Protein AF-A0A3N7G747-F1 (afdb_monomer_lite)

Foldseek 3Di:
DDDDDDDDDDDDDDDDDDDPDDDDPFDDKDKFFLACLCVVDDPVVQCVQCVNVDPVQFQFDDPFWTWGWGDDDPGFIKIKTFGDQPDPLSVVVLVQCCVPQSVDDDPQAWHFGIWIDGPSGTITITGDFPQQWLCCLVPNPDPDPRDDPVLVVQQVVSNVVVQCCQQPVDVVRWDQVDDDRNQWGQHPVGHTHGHNTRRDPPDPPDDDDHRDGDGPPDDDDDDDD

Secondary structure (DSSP, 8-state):
----------PPPPPP---TT------S-EEEESSGGGTT--HHHHHHHTTTT-GGGEEEE-SSEEEEEE--TTS--EEEEEE-TTSHHHHHHHHHHHHHGGG---TTB--EEEEEEETTEEEEEEE--TTB-HHHHHH-SS-PPPP-HHHHHHHHHHHHHHHHIIIIISSSPPP-----TTSEEE-TT--EEE-S-S------SS-------------------

Structure (mmCIF, N/CA/C/O backbone):
data_AF-A0A3N7G747-F1
#
_entry.id   AF-A0A3N7G747-F1
#
loop_
_atom_site.group_PDB
_atom_site.id
_atom_site.type_symbol
_atom_site.label_atom_id
_atom_site.label_alt_id
_atom_site.label_comp_id
_atom_site.label_asym_id
_atom_site.label_entity_id
_atom_site.label_seq_id
_atom_site.pdbx_PDB_ins_code
_atom_site.Cartn_x
_atom_site.Cartn_y
_atom_site.Cartn_z
_atom_site.occupancy
_atom_site.B_iso_or_equiv
_atom_site.auth_seq_id
_atom_site.auth_comp_id
_atom_site.auth_asym_id
_atom_site.auth_atom_id
_atom_site.pdbx_PDB_model_num
ATOM 1 N N . MET A 1 1 ? 13.177 -9.252 -54.266 1.00 38.34 1 MET A N 1
ATOM 2 C CA . MET A 1 1 ? 13.488 -7.890 -53.780 1.00 38.34 1 MET A CA 1
ATOM 3 C C . MET A 1 1 ? 13.179 -7.845 -52.295 1.00 38.34 1 MET A C 1
ATOM 5 O O . MET A 1 1 ? 12.016 -7.801 -51.928 1.00 38.34 1 MET A O 1
ATOM 9 N N . ILE A 1 2 ? 14.208 -7.983 -51.462 1.00 28.70 2 ILE A N 1
ATOM 10 C CA . ILE A 1 2 ? 14.112 -7.966 -49.998 1.00 28.70 2 ILE A CA 1
ATOM 11 C C . ILE A 1 2 ? 14.591 -6.581 -49.560 1.00 28.70 2 ILE A C 1
ATOM 13 O O . ILE A 1 2 ? 15.749 -6.238 -49.789 1.00 28.70 2 ILE A O 1
ATOM 17 N N . LEU A 1 3 ? 13.696 -5.770 -48.998 1.00 30.47 3 LEU A N 1
ATOM 18 C CA . LEU A 1 3 ? 14.043 -4.486 -48.391 1.00 30.47 3 LEU A CA 1
ATOM 19 C C . LEU A 1 3 ? 14.510 -4.744 -46.956 1.00 30.47 3 LEU A C 1
ATOM 21 O O . LEU A 1 3 ? 13.709 -5.026 -46.068 1.00 30.47 3 LEU A O 1
ATOM 25 N N . VAL A 1 4 ? 15.823 -4.668 -46.747 1.00 31.00 4 VAL A N 1
ATOM 26 C CA . VAL A 1 4 ? 16.445 -4.644 -45.421 1.00 31.00 4 VAL A CA 1
ATOM 27 C C . VAL A 1 4 ? 16.284 -3.230 -44.862 1.00 31.00 4 VAL A C 1
ATOM 29 O O . VAL A 1 4 ? 16.978 -2.306 -45.284 1.00 31.00 4 VAL A O 1
ATOM 32 N N . ALA A 1 5 ? 15.351 -3.044 -43.929 1.00 34.81 5 ALA A N 1
ATOM 33 C CA . ALA A 1 5 ? 15.255 -1.820 -43.143 1.00 34.81 5 ALA A CA 1
ATOM 34 C C . ALA A 1 5 ? 16.306 -1.868 -42.023 1.00 34.81 5 ALA A C 1
ATOM 36 O O . ALA A 1 5 ? 16.174 -2.609 -41.051 1.00 34.81 5 ALA A O 1
ATOM 37 N N . ALA A 1 6 ? 17.378 -1.093 -42.177 1.00 33.97 6 ALA A N 1
ATOM 38 C CA . ALA A 1 6 ? 18.387 -0.900 -41.144 1.00 33.97 6 ALA A CA 1
ATOM 39 C C . ALA A 1 6 ? 17.842 0.032 -40.046 1.00 33.97 6 ALA A C 1
ATOM 41 O O . ALA A 1 6 ? 17.956 1.254 -40.136 1.00 33.97 6 ALA A O 1
ATOM 42 N N . CYS A 1 7 ? 17.243 -0.534 -38.998 1.00 34.69 7 CYS A N 1
ATOM 43 C CA . CYS A 1 7 ? 16.947 0.202 -37.771 1.00 34.69 7 CYS A CA 1
ATOM 44 C C . CYS A 1 7 ? 18.256 0.434 -36.999 1.00 34.69 7 CYS A C 1
ATOM 46 O O . CYS A 1 7 ? 18.857 -0.505 -36.479 1.00 34.69 7 CYS A O 1
ATOM 48 N N . ARG A 1 8 ? 18.716 1.690 -36.931 1.00 35.31 8 ARG A N 1
ATOM 49 C CA . ARG A 1 8 ? 19.806 2.093 -36.029 1.00 35.31 8 ARG A CA 1
ATOM 50 C C . ARG A 1 8 ? 19.313 2.018 -34.574 1.00 35.31 8 ARG A C 1
ATOM 52 O O . ARG A 1 8 ? 18.225 2.524 -34.304 1.00 35.31 8 ARG A O 1
ATOM 59 N N . PRO A 1 9 ? 20.084 1.450 -33.631 1.00 33.81 9 PRO A N 1
ATOM 60 C CA . PRO A 1 9 ? 19.738 1.512 -32.217 1.00 33.81 9 PRO A CA 1
ATOM 61 C C . PRO A 1 9 ? 19.864 2.958 -31.723 1.00 33.81 9 PRO A C 1
ATOM 63 O O . PRO A 1 9 ? 20.913 3.591 -31.850 1.00 33.81 9 PRO A O 1
ATOM 66 N N . HIS A 1 10 ? 18.773 3.488 -31.178 1.00 38.34 10 HIS A N 1
ATOM 67 C CA . HIS A 1 10 ? 18.747 4.785 -30.517 1.00 38.34 10 HIS A CA 1
ATOM 68 C C . HIS A 1 10 ? 19.350 4.600 -29.116 1.00 38.34 10 HIS A C 1
ATOM 70 O O . HIS A 1 10 ? 18.663 4.174 -28.194 1.00 38.34 10 HIS A O 1
ATOM 76 N N . ASN A 1 11 ? 20.647 4.871 -28.954 1.00 37.94 11 ASN A N 1
ATOM 77 C CA . ASN A 1 11 ? 21.228 5.014 -27.619 1.00 37.94 11 ASN A CA 1
ATOM 78 C C . ASN A 1 11 ? 20.745 6.352 -27.031 1.00 37.94 11 ASN A C 1
ATOM 80 O O . ASN A 1 11 ? 20.969 7.387 -27.667 1.00 37.94 11 ASN A O 1
ATOM 84 N N . PRO A 1 12 ? 20.088 6.382 -25.857 1.00 39.03 12 PRO A N 1
ATOM 85 C CA . PRO A 1 12 ? 19.897 7.633 -25.139 1.00 39.03 12 PRO A CA 1
ATOM 86 C C . PRO A 1 12 ? 21.266 8.169 -24.696 1.00 39.03 12 PRO A C 1
ATOM 88 O O . PRO A 1 12 ? 22.166 7.401 -24.349 1.00 39.03 12 PRO A O 1
ATOM 91 N N . ALA A 1 13 ? 21.441 9.489 -24.759 1.00 37.91 13 ALA A N 1
ATOM 92 C CA . ALA A 1 13 ? 22.671 10.139 -24.322 1.00 37.91 13 ALA A CA 1
ATOM 93 C C . ALA A 1 13 ? 22.927 9.851 -22.827 1.00 37.91 13 ALA A C 1
ATOM 95 O O . ALA A 1 13 ? 21.970 9.830 -22.048 1.00 37.91 13 ALA A O 1
ATOM 96 N N . PRO A 1 14 ? 24.186 9.640 -22.402 1.00 31.94 14 PRO A N 1
ATOM 97 C CA . PRO A 1 14 ? 24.497 9.475 -20.989 1.00 31.94 14 PRO A CA 1
ATOM 98 C C . PRO A 1 14 ? 24.167 10.774 -20.242 1.00 31.94 14 PRO A C 1
ATOM 100 O O . PRO A 1 14 ? 24.576 11.859 -20.658 1.00 31.94 14 PRO A O 1
ATOM 103 N N . PHE A 1 15 ? 23.401 10.662 -19.155 1.00 40.44 15 PHE A N 1
ATOM 104 C CA . PHE A 1 15 ? 23.095 11.795 -18.287 1.00 40.44 15 PHE A CA 1
ATOM 105 C C . PHE A 1 15 ? 24.387 12.312 -17.649 1.00 40.44 15 PHE A C 1
ATOM 107 O O . PHE A 1 15 ? 25.160 11.548 -17.075 1.00 40.44 15 PHE A O 1
ATOM 114 N N . SER A 1 16 ? 24.626 13.613 -17.797 1.00 37.03 16 SER A N 1
ATOM 115 C CA . SER A 1 16 ? 25.768 14.322 -17.227 1.00 37.03 16 SER A CA 1
ATOM 116 C C . SER A 1 16 ? 25.780 14.206 -15.704 1.00 37.03 16 SER A C 1
ATOM 118 O O . SER A 1 16 ? 24.753 14.474 -15.078 1.00 37.03 16 SER A O 1
ATOM 120 N N . ASP A 1 17 ? 26.946 13.875 -15.142 1.00 36.81 17 ASP A N 1
ATOM 121 C CA . ASP A 1 17 ? 27.258 13.914 -13.709 1.00 36.81 17 ASP A CA 1
ATOM 122 C C . ASP A 1 17 ? 26.663 15.169 -13.052 1.00 36.81 17 ASP A C 1
ATOM 124 O O . ASP A 1 17 ? 27.091 16.299 -13.308 1.00 36.81 17 ASP A O 1
ATOM 128 N N . VAL A 1 18 ? 25.643 14.977 -12.214 1.00 39.97 18 VAL A N 1
ATOM 129 C CA . VAL A 1 18 ? 25.051 16.060 -11.430 1.00 39.97 18 VAL A CA 1
ATOM 130 C C . VAL A 1 18 ? 25.903 16.231 -10.182 1.00 39.97 18 VAL A C 1
ATOM 132 O O . VAL A 1 18 ? 25.860 15.421 -9.259 1.00 39.97 18 VAL A O 1
ATOM 135 N N . SER A 1 19 ? 26.694 17.300 -10.174 1.00 33.69 19 SER A N 1
ATOM 136 C CA . SER A 1 19 ? 27.467 17.748 -9.021 1.00 33.69 19 SER A CA 1
ATOM 137 C C . SER A 1 19 ? 26.558 17.925 -7.795 1.00 33.69 19 SER A C 1
ATOM 139 O O . SER A 1 19 ? 25.571 18.667 -7.848 1.00 33.69 19 SER A O 1
ATOM 141 N N . LEU A 1 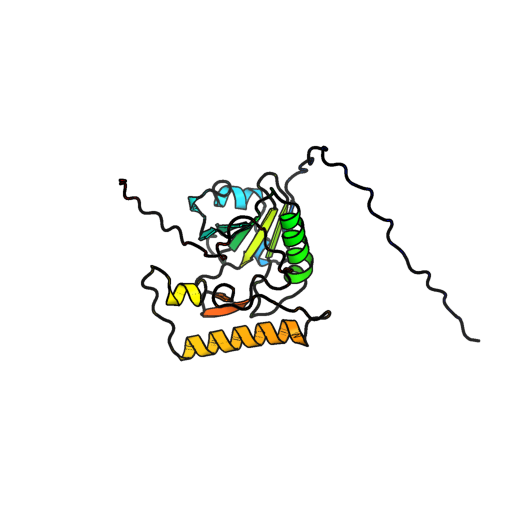20 ? 26.915 17.251 -6.698 1.00 45.88 20 LEU A N 1
ATOM 142 C CA . LEU A 1 20 ? 26.439 17.528 -5.341 1.00 45.88 20 LEU A CA 1
ATOM 143 C C . LEU A 1 20 ? 26.786 18.996 -5.039 1.00 45.88 20 LEU A C 1
ATOM 145 O O . LEU A 1 20 ? 27.971 19.288 -4.977 1.00 45.88 20 LEU A O 1
ATOM 149 N N . ASP A 1 21 ? 25.791 19.892 -5.003 1.00 41.25 21 ASP A N 1
ATOM 150 C CA . ASP A 1 21 ? 25.804 21.236 -4.364 1.00 41.25 21 ASP A CA 1
ATOM 151 C C . ASP A 1 21 ? 24.817 22.240 -4.999 1.00 41.25 21 ASP A C 1
ATOM 153 O O . ASP A 1 21 ? 24.736 23.394 -4.574 1.00 41.25 21 ASP A O 1
ATOM 157 N N . LYS A 1 22 ? 23.990 21.848 -5.979 1.00 33.09 22 LYS A N 1
ATOM 158 C CA . LYS A 1 22 ? 22.886 22.724 -6.415 1.00 33.09 22 LYS A CA 1
ATOM 159 C C . LYS A 1 22 ? 21.677 22.586 -5.478 1.00 33.09 22 LYS A C 1
ATOM 161 O O . LYS A 1 22 ? 21.192 21.467 -5.306 1.00 33.09 22 LYS A O 1
ATOM 166 N N . PRO A 1 23 ? 21.137 23.687 -4.914 1.00 36.06 23 PRO A N 1
ATOM 167 C CA . PRO A 1 23 ? 19.880 23.633 -4.178 1.00 36.06 23 PRO A CA 1
ATOM 168 C C . PRO A 1 23 ? 18.783 23.137 -5.123 1.00 36.06 23 PRO A C 1
ATOM 170 O O . PRO A 1 23 ? 18.584 23.697 -6.204 1.00 36.06 23 PRO A O 1
ATOM 173 N N . VAL A 1 24 ? 18.094 22.064 -4.730 1.00 47.84 24 VAL A N 1
ATOM 174 C CA . VAL A 1 24 ? 16.934 21.543 -5.458 1.00 47.84 24 VAL A CA 1
ATOM 175 C C . VAL A 1 24 ? 15.897 22.662 -5.504 1.00 47.84 24 VAL A C 1
ATOM 177 O O . VAL A 1 24 ? 15.332 23.050 -4.483 1.00 47.84 24 VAL A O 1
ATOM 180 N N . ASN A 1 25 ? 15.696 23.241 -6.687 1.00 39.47 25 ASN A N 1
ATOM 181 C CA . ASN A 1 25 ? 14.683 24.261 -6.901 1.00 39.47 25 ASN A CA 1
ATOM 182 C C . ASN A 1 25 ? 13.323 23.555 -6.868 1.00 39.47 25 ASN A C 1
ATOM 184 O O . ASN A 1 25 ? 12.896 22.987 -7.874 1.00 39.47 25 ASN A O 1
ATOM 188 N N . TYR A 1 26 ? 12.686 23.512 -5.697 1.00 47.94 26 TYR A N 1
ATOM 189 C CA . TYR A 1 26 ? 11.348 22.952 -5.544 1.00 47.94 26 TYR A CA 1
ATOM 190 C C . TYR A 1 26 ? 10.354 23.848 -6.292 1.00 47.94 26 TYR A C 1
ATOM 192 O O . TYR A 1 26 ? 9.763 24.772 -5.735 1.00 47.94 26 TYR A O 1
ATOM 200 N N . SER A 1 27 ? 10.171 23.581 -7.586 1.00 55.53 27 SER A N 1
ATOM 201 C CA . SER A 1 27 ? 8.991 24.026 -8.323 1.00 55.53 27 SER A CA 1
ATOM 202 C C . SER A 1 27 ? 7.726 23.595 -7.572 1.00 55.53 27 SER A C 1
ATOM 204 O O . SER A 1 27 ? 7.763 22.604 -6.841 1.00 55.53 27 SER A O 1
ATOM 206 N N . LYS A 1 28 ? 6.617 24.330 -7.754 1.00 57.62 28 LYS A N 1
ATOM 207 C CA . LYS A 1 28 ? 5.311 24.076 -7.115 1.00 57.62 28 LYS A CA 1
ATOM 208 C C . LYS A 1 28 ? 5.043 22.561 -6.963 1.00 57.62 28 LYS A C 1
ATOM 210 O O . LYS A 1 28 ? 5.182 21.855 -7.966 1.00 57.62 28 LYS A O 1
ATOM 215 N N . PRO A 1 29 ? 4.682 22.067 -5.759 1.00 60.94 29 PRO A N 1
ATOM 216 C CA . PRO A 1 29 ? 4.518 20.637 -5.510 1.00 60.94 29 PRO A CA 1
ATOM 217 C C . PRO A 1 29 ? 3.556 20.037 -6.531 1.00 60.94 29 PRO A C 1
ATOM 219 O O . PRO A 1 29 ? 2.462 20.560 -6.759 1.00 60.94 29 PRO A O 1
ATOM 222 N N . LYS A 1 30 ? 3.995 18.963 -7.185 1.00 77.69 30 LYS A N 1
ATOM 223 C CA . LYS A 1 30 ? 3.231 18.299 -8.239 1.00 77.69 30 LYS A CA 1
ATOM 224 C C . LYS A 1 30 ? 2.728 16.968 -7.700 1.00 77.69 30 LYS A C 1
ATOM 226 O O . LYS A 1 30 ? 3.474 15.993 -7.676 1.00 77.69 30 LYS A O 1
ATOM 231 N N . LEU A 1 31 ? 1.464 16.944 -7.282 1.00 84.00 31 LEU A N 1
ATOM 232 C CA . LEU A 1 31 ? 0.739 15.696 -7.073 1.00 84.00 31 LEU A CA 1
ATOM 233 C C . LEU A 1 31 ? 0.443 15.080 -8.443 1.00 84.00 31 LEU A C 1
ATOM 235 O O . LEU A 1 31 ? -0.149 15.724 -9.312 1.00 84.00 31 LEU A O 1
ATOM 239 N N . VAL A 1 32 ? 0.870 13.840 -8.634 1.00 86.06 32 VAL A N 1
ATOM 240 C CA . VAL A 1 32 ? 0.577 13.032 -9.814 1.00 86.06 32 VAL A CA 1
ATOM 241 C C . VAL A 1 32 ? -0.357 11.912 -9.391 1.00 86.06 32 VAL A C 1
ATOM 243 O O . VAL A 1 32 ? -0.045 11.130 -8.495 1.00 86.06 32 VAL A O 1
ATOM 246 N N . ILE A 1 33 ? -1.516 11.853 -10.039 1.00 84.44 33 ILE A N 1
ATOM 247 C CA . ILE A 1 33 ? -2.565 10.875 -9.762 1.00 84.44 33 ILE A CA 1
ATOM 248 C C . ILE A 1 33 ? -2.477 9.783 -10.823 1.00 84.44 33 ILE A C 1
ATOM 250 O O . ILE A 1 33 ? -2.592 10.066 -12.014 1.00 84.44 33 ILE A O 1
ATOM 254 N N . LEU A 1 34 ? -2.262 8.545 -10.385 1.00 82.50 34 LEU A N 1
ATOM 255 C CA . LEU A 1 34 ? -2.193 7.368 -11.256 1.00 82.50 34 LEU A CA 1
ATOM 256 C C . LEU A 1 34 ? -3.569 6.711 -11.409 1.00 82.50 34 LEU A C 1
ATOM 258 O O . LEU A 1 34 ? -3.889 6.134 -12.451 1.00 82.50 34 LEU A O 1
ATOM 262 N N . HIS A 1 35 ? -4.408 6.822 -10.378 1.00 76.81 35 HIS A N 1
ATOM 263 C CA . HIS A 1 35 ? -5.720 6.192 -10.324 1.00 76.81 35 HIS A CA 1
ATOM 264 C C . HIS A 1 35 ? -6.794 7.148 -9.797 1.00 76.81 35 HIS A C 1
ATOM 266 O O . HIS A 1 35 ? -6.563 7.961 -8.904 1.00 76.81 35 HIS A O 1
ATOM 272 N N . MET A 1 36 ? -8.006 7.029 -10.351 1.00 65.94 36 MET A N 1
ATOM 273 C CA . MET A 1 36 ? -9.103 7.982 -10.127 1.00 65.94 36 MET A CA 1
ATOM 274 C C . MET A 1 36 ? -9.583 8.078 -8.673 1.00 65.94 36 MET A C 1
ATOM 276 O O . MET A 1 36 ? -10.232 9.063 -8.330 1.00 65.94 36 MET A O 1
ATOM 280 N N . ASN A 1 37 ? -9.236 7.124 -7.804 1.00 68.81 37 ASN A N 1
ATOM 281 C CA . ASN A 1 37 ? -9.612 7.167 -6.387 1.00 68.81 37 ASN A CA 1
ATOM 282 C C . ASN A 1 37 ? -9.053 8.410 -5.671 1.00 68.81 37 ASN A C 1
ATOM 284 O O . ASN A 1 37 ? -9.632 8.850 -4.685 1.00 68.81 37 ASN A O 1
ATOM 288 N N . MET A 1 38 ? -7.979 9.013 -6.196 1.00 73.69 38 MET A N 1
ATOM 289 C CA . MET A 1 38 ? -7.390 10.251 -5.675 1.00 73.69 38 MET A CA 1
ATOM 290 C C . MET A 1 38 ? -7.802 11.515 -6.450 1.00 73.69 38 MET A C 1
ATOM 292 O O . MET A 1 38 ? -7.405 12.610 -6.061 1.00 73.69 38 MET A O 1
ATOM 296 N N . ALA A 1 39 ? -8.600 11.404 -7.522 1.00 66.62 39 ALA A N 1
ATOM 297 C CA . ALA A 1 39 ? -8.879 12.497 -8.470 1.00 66.62 39 ALA A CA 1
ATOM 298 C C . ALA A 1 39 ? -9.546 13.737 -7.850 1.00 66.62 39 ALA A C 1
ATOM 300 O O . ALA A 1 39 ? -9.472 14.822 -8.421 1.00 66.62 39 ALA A O 1
ATOM 301 N N . LEU A 1 40 ? -10.190 13.588 -6.690 1.00 65.69 40 LEU A N 1
ATOM 302 C CA . LEU A 1 40 ? -10.845 14.688 -5.979 1.00 65.69 40 LEU A CA 1
ATOM 303 C C . LEU A 1 40 ? -9.892 15.490 -5.081 1.00 65.69 40 LEU A C 1
ATOM 305 O O . LEU A 1 40 ? -10.313 16.490 -4.504 1.00 65.69 40 LEU A O 1
ATOM 309 N N . HIS A 1 41 ? -8.631 15.073 -4.951 1.00 71.62 41 HIS A N 1
ATOM 310 C CA . HIS A 1 41 ? -7.664 15.724 -4.079 1.00 71.62 41 HIS A CA 1
ATOM 311 C C . HIS A 1 41 ? -6.668 16.576 -4.843 1.00 71.62 41 HIS A C 1
ATOM 313 O O 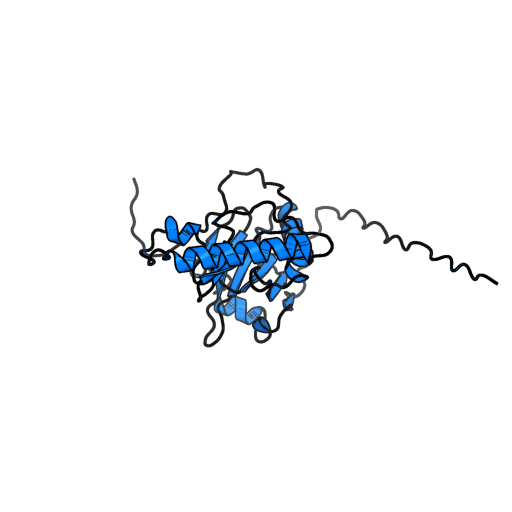. HIS A 1 41 ? -5.998 16.115 -5.766 1.00 71.62 41 HIS A O 1
ATOM 319 N N . VAL A 1 42 ? -6.486 17.802 -4.362 1.00 81.38 42 VAL A N 1
ATOM 320 C CA . VAL A 1 42 ? -5.281 18.585 -4.631 1.00 81.38 42 VAL A CA 1
ATOM 321 C C . VAL A 1 42 ? -4.313 18.464 -3.458 1.00 81.38 42 VAL A C 1
ATOM 323 O O . VAL A 1 42 ? -4.705 18.174 -2.325 1.00 81.38 42 VAL A O 1
ATOM 326 N N . TYR A 1 43 ? -3.031 18.685 -3.737 1.00 84.00 43 TYR A N 1
ATOM 327 C CA . TYR A 1 43 ? -1.959 18.569 -2.750 1.00 84.00 43 TYR A CA 1
ATOM 328 C C . TYR A 1 43 ? -2.238 19.405 -1.490 1.00 84.00 43 TYR A C 1
ATOM 330 O O . TYR A 1 43 ? -2.090 18.918 -0.370 1.00 84.00 43 TYR A O 1
ATOM 338 N N . GLU A 1 44 ? -2.702 20.645 -1.658 1.00 86.44 44 GLU A N 1
ATOM 339 C CA . GLU A 1 44 ? -2.974 21.560 -0.549 1.00 86.44 44 GLU A CA 1
ATOM 340 C C . GLU A 1 44 ? -4.073 21.044 0.395 1.00 86.44 44 GLU A C 1
ATOM 342 O O . GLU A 1 44 ? -3.989 21.242 1.609 1.00 86.44 44 GLU A O 1
ATOM 347 N N . ASP A 1 45 ? -5.077 20.341 -0.132 1.00 86.69 45 ASP A N 1
ATOM 348 C CA . ASP A 1 45 ? -6.150 19.770 0.682 1.00 86.69 45 ASP A CA 1
ATOM 349 C C . ASP A 1 45 ? -5.641 18.607 1.535 1.00 86.69 45 ASP A C 1
ATOM 351 O O . ASP A 1 45 ? -5.967 18.536 2.719 1.00 86.69 45 ASP A O 1
ATOM 355 N N . ILE A 1 46 ? -4.787 17.745 0.974 1.00 87.25 46 ILE A N 1
ATOM 356 C CA . ILE A 1 46 ? -4.141 16.641 1.701 1.00 87.25 46 ILE A CA 1
ATOM 357 C C . ILE A 1 46 ? -3.298 17.185 2.856 1.00 87.25 46 ILE A C 1
ATOM 359 O O . ILE A 1 46 ? -3.389 16.702 3.989 1.00 87.25 46 ILE A O 1
ATOM 363 N N . MET A 1 47 ? -2.500 18.219 2.587 1.00 88.88 47 MET A N 1
ATOM 364 C CA . MET A 1 47 ? -1.669 18.851 3.610 1.00 88.88 47 MET A CA 1
ATOM 365 C C . MET A 1 47 ? -2.527 19.487 4.703 1.00 88.88 47 MET A C 1
ATOM 367 O O . MET A 1 47 ? -2.253 19.293 5.884 1.00 88.88 47 MET A O 1
ATOM 371 N N . ARG A 1 48 ? -3.626 20.161 4.346 1.00 88.94 48 ARG A N 1
ATOM 372 C CA . ARG A 1 48 ? -4.572 20.714 5.325 1.00 88.94 48 ARG A CA 1
ATOM 373 C C . ARG A 1 48 ? -5.236 19.620 6.167 1.00 88.94 48 ARG A C 1
ATOM 375 O O . ARG A 1 48 ? -5.315 19.764 7.382 1.00 88.94 48 ARG A O 1
ATOM 382 N N . MET A 1 49 ? -5.688 18.530 5.544 1.00 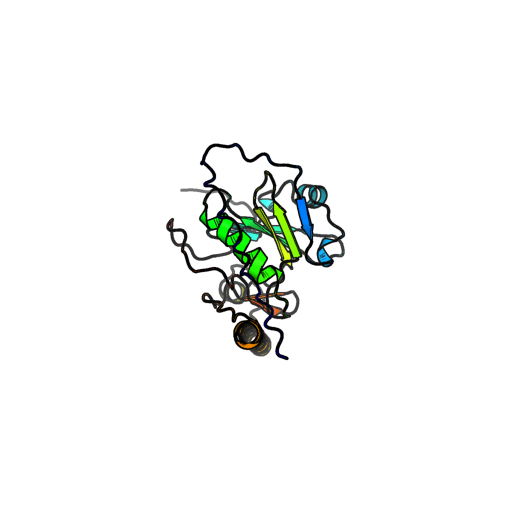87.81 49 MET A N 1
ATOM 383 C CA . MET A 1 49 ? -6.352 17.405 6.223 1.00 87.81 49 MET A CA 1
ATOM 384 C C . MET A 1 49 ? -5.433 16.664 7.196 1.00 87.81 49 MET A C 1
ATOM 386 O O . MET A 1 49 ? -5.911 16.106 8.178 1.00 87.81 49 MET A O 1
ATOM 390 N N . THR A 1 50 ? -4.130 16.659 6.927 1.00 89.44 50 THR A N 1
ATOM 391 C CA . THR A 1 50 ? -3.119 16.002 7.767 1.00 89.44 50 THR A CA 1
ATOM 392 C C . THR A 1 50 ? -2.386 16.969 8.694 1.00 89.44 50 THR A C 1
ATOM 394 O O . THR A 1 50 ? -1.396 16.581 9.312 1.00 89.44 50 THR A O 1
ATOM 397 N N . GLU A 1 51 ? -2.837 18.227 8.790 1.00 91.25 51 GLU A N 1
ATOM 398 C CA . GLU A 1 51 ? -2.174 19.286 9.566 1.00 91.25 51 GLU A CA 1
ATOM 399 C C . GLU A 1 51 ? -0.669 19.378 9.231 1.00 91.25 51 GLU A C 1
ATOM 401 O O . GLU A 1 51 ? 0.188 19.472 10.105 1.00 91.25 51 GLU A O 1
ATOM 406 N N . ASN A 1 52 ? -0.359 19.325 7.934 1.00 90.44 52 ASN A N 1
ATOM 407 C CA . ASN A 1 52 ? 0.980 19.235 7.358 1.00 90.44 52 ASN A CA 1
ATOM 408 C C . ASN A 1 52 ? 1.767 17.987 7.784 1.00 90.44 52 ASN A C 1
ATOM 410 O O . ASN A 1 52 ? 2.930 18.092 8.175 1.00 90.44 52 ASN A O 1
ATOM 414 N N . LEU A 1 53 ? 1.151 16.804 7.657 1.00 90.38 53 LEU A N 1
ATOM 415 C CA . LEU A 1 53 ? 1.744 15.517 8.049 1.00 90.38 53 LEU A CA 1
ATOM 416 C C . LEU A 1 53 ? 2.173 15.498 9.528 1.00 90.38 53 LEU A C 1
ATOM 418 O O . LEU A 1 53 ? 3.278 15.068 9.871 1.00 90.38 53 LEU A O 1
ATOM 422 N N . SER A 1 54 ? 1.282 15.977 10.398 1.00 91.56 54 SER A N 1
ATOM 423 C CA . SER A 1 54 ? 1.449 15.959 11.853 1.00 91.56 54 SER A CA 1
ATOM 424 C C . SER A 1 54 ? 1.550 14.529 12.398 1.00 91.56 54 SER A C 1
ATOM 426 O O . SER A 1 54 ? 0.929 13.598 11.874 1.00 91.56 54 SER A O 1
ATOM 428 N N . GLU A 1 55 ? 2.293 14.356 13.495 1.00 91.06 55 GLU A N 1
ATOM 429 C CA . GLU A 1 55 ? 2.516 13.058 14.149 1.00 91.06 55 GLU A CA 1
ATOM 430 C C . GLU A 1 55 ? 1.218 12.365 14.581 1.00 91.06 55 GLU A C 1
ATOM 432 O O . GLU A 1 55 ? 1.128 11.141 14.577 1.00 91.06 55 GLU A O 1
ATOM 437 N N . LYS A 1 56 ? 0.168 13.148 14.844 1.00 91.25 56 LYS A N 1
ATOM 438 C CA . LYS A 1 56 ? -1.190 12.675 15.152 1.00 91.25 56 LYS A CA 1
ATOM 439 C C . LYS A 1 56 ? -1.764 11.713 14.105 1.00 91.25 56 LYS A C 1
ATOM 441 O O . LYS A 1 56 ? -2.617 10.893 14.435 1.00 91.25 56 LYS A O 1
ATOM 446 N N . TYR A 1 57 ? -1.344 11.837 12.847 1.00 90.75 57 TYR A N 1
ATOM 447 C CA . TYR A 1 57 ? -1.849 11.021 11.741 1.00 90.75 57 TYR A CA 1
ATOM 448 C C . TYR A 1 57 ? -0.945 9.827 11.421 1.00 90.75 57 TYR A C 1
ATOM 450 O O . TYR A 1 57 ? -1.246 9.079 10.489 1.00 90.75 57 TYR A O 1
ATOM 458 N N . ILE A 1 58 ? 0.154 9.637 12.158 1.00 91.19 58 ILE A N 1
ATOM 459 C CA . ILE A 1 58 ? 1.075 8.521 11.949 1.00 91.19 58 ILE A CA 1
ATOM 460 C C . ILE A 1 58 ? 0.404 7.216 12.368 1.00 91.19 58 ILE A C 1
ATOM 462 O O . ILE A 1 58 ? -0.122 7.078 13.468 1.00 91.19 58 ILE A O 1
ATOM 466 N N . VAL A 1 59 ? 0.471 6.231 11.478 1.00 87.56 59 VAL A N 1
ATOM 467 C CA . VAL A 1 59 ? 0.015 4.857 11.733 1.00 87.56 59 VAL A CA 1
ATOM 468 C C . VAL A 1 59 ? 1.166 3.863 11.827 1.00 87.56 59 VAL A C 1
ATOM 470 O O . VAL A 1 59 ? 0.966 2.744 12.293 1.00 87.56 59 VAL A O 1
ATOM 473 N N . GLY A 1 60 ? 2.374 4.264 11.427 1.00 83.81 60 GLY A N 1
ATOM 474 C CA . GLY A 1 60 ? 3.573 3.489 11.695 1.00 83.81 60 GLY A CA 1
ATOM 475 C C . GLY A 1 60 ? 4.841 4.093 11.107 1.00 83.81 60 GLY A C 1
ATOM 476 O O . GLY A 1 60 ? 4.808 4.994 10.268 1.00 83.81 60 GLY A O 1
ATOM 477 N N . HIS A 1 61 ? 5.966 3.542 11.548 1.00 82.06 61 HIS A N 1
ATOM 478 C CA . HIS A 1 61 ? 7.297 3.886 11.069 1.00 82.06 61 HIS A CA 1
ATOM 479 C C . HIS A 1 61 ? 7.956 2.661 10.439 1.00 82.06 61 HIS A C 1
ATOM 481 O O . HIS A 1 61 ? 7.881 1.554 10.966 1.00 82.06 61 HIS A O 1
ATOM 487 N N . GLY A 1 62 ? 8.620 2.873 9.313 1.00 71.88 62 GLY A N 1
ATOM 488 C CA . GLY A 1 62 ? 9.541 1.933 8.695 1.00 71.88 62 GLY A CA 1
ATOM 489 C C . GLY A 1 62 ? 10.982 2.430 8.794 1.00 71.88 62 GLY A C 1
ATOM 490 O O . GLY A 1 62 ? 11.254 3.557 9.210 1.00 71.88 62 GLY A O 1
ATOM 491 N N . ALA A 1 63 ? 11.918 1.588 8.356 1.00 71.44 63 ALA A N 1
ATOM 492 C CA . ALA A 1 63 ? 13.342 1.925 8.335 1.00 71.44 63 ALA A CA 1
ATOM 493 C C . ALA A 1 63 ? 13.665 3.124 7.420 1.00 71.44 63 ALA A C 1
ATOM 495 O O . ALA A 1 63 ? 14.570 3.896 7.722 1.00 71.44 63 ALA A O 1
ATOM 496 N N . SER A 1 64 ? 12.916 3.291 6.325 1.00 74.06 64 SER A N 1
ATOM 497 C CA . SER A 1 64 ? 13.110 4.355 5.329 1.00 74.06 64 SER A CA 1
ATOM 498 C C . SER A 1 64 ? 11.904 5.287 5.174 1.00 74.06 64 SER A C 1
ATOM 500 O O . SER A 1 64 ? 11.904 6.143 4.292 1.00 74.06 64 SER A O 1
ATOM 502 N N . SER A 1 65 ? 10.854 5.132 5.989 1.00 83.62 65 SER A N 1
ATOM 503 C CA . SER A 1 65 ? 9.620 5.900 5.803 1.00 83.62 65 SER A CA 1
ATOM 504 C C . SER A 1 65 ? 8.782 6.072 7.063 1.00 83.62 65 SER A C 1
ATOM 506 O O . SER A 1 65 ? 8.858 5.274 7.993 1.00 83.62 65 SER A O 1
ATOM 508 N N . THR A 1 66 ? 7.919 7.085 7.049 1.00 88.31 66 THR A N 1
ATOM 509 C CA . THR A 1 66 ? 6.794 7.231 7.980 1.00 88.31 66 THR A CA 1
ATOM 510 C C . THR A 1 66 ? 5.495 7.080 7.204 1.00 88.31 66 THR A C 1
ATOM 512 O O . THR A 1 66 ? 5.349 7.659 6.126 1.00 88.31 66 THR A O 1
ATOM 515 N N . VAL A 1 67 ? 4.544 6.321 7.748 1.00 90.44 67 VAL A N 1
ATOM 516 C CA . VAL A 1 67 ? 3.224 6.131 7.143 1.00 90.44 67 VAL A CA 1
ATOM 517 C C . VAL A 1 67 ? 2.176 6.904 7.927 1.00 90.44 67 VAL A C 1
ATOM 519 O O . VAL A 1 67 ? 2.038 6.736 9.139 1.00 90.44 67 VAL A O 1
ATOM 522 N N . TYR A 1 68 ? 1.414 7.723 7.212 1.00 92.06 68 TYR A N 1
ATOM 523 C CA . TYR A 1 68 ? 0.303 8.510 7.727 1.00 92.06 68 TYR A CA 1
ATOM 524 C C . TYR A 1 68 ? -1.013 7.979 7.173 1.00 92.06 68 TYR A C 1
ATOM 526 O O . TYR A 1 68 ? -1.061 7.476 6.050 1.00 92.06 68 TYR A O 1
ATOM 534 N N . LYS A 1 69 ? -2.095 8.132 7.929 1.00 90.31 69 LYS A N 1
ATOM 535 C CA . LYS A 1 69 ? -3.451 7.839 7.466 1.00 90.31 69 LYS A CA 1
ATOM 536 C C . LYS A 1 69 ? -4.230 9.126 7.251 1.00 90.31 69 LYS A C 1
ATOM 538 O O . LYS A 1 69 ? -4.354 9.945 8.160 1.00 90.31 69 LYS A O 1
ATOM 543 N N . ILE A 1 70 ? -4.819 9.259 6.069 1.00 86.94 70 ILE A N 1
ATOM 544 C CA . ILE A 1 70 ? -5.793 10.303 5.766 1.00 86.94 70 ILE A CA 1
ATOM 545 C C . ILE A 1 70 ? -7.191 9.740 5.995 1.00 86.94 70 ILE A C 1
ATOM 547 O O . ILE A 1 70 ? -7.556 8.696 5.450 1.00 86.94 70 ILE A O 1
ATOM 551 N N . PHE A 1 71 ? -7.991 10.467 6.769 1.00 77.88 71 PHE A N 1
ATOM 552 C CA . PHE A 1 71 ? -9.422 10.223 6.878 1.00 77.88 71 PHE A CA 1
ATOM 553 C C . PHE A 1 71 ? -10.162 11.145 5.930 1.00 77.88 71 PHE A C 1
ATOM 555 O O . PHE A 1 71 ? -10.025 12.365 6.015 1.00 77.88 71 PHE A O 1
ATOM 562 N N . GLN A 1 72 ? -10.992 10.571 5.072 1.00 70.81 72 GLN A N 1
ATOM 563 C CA . GLN A 1 72 ? -11.841 11.341 4.186 1.00 70.81 72 GLN A CA 1
ATOM 564 C C . GLN A 1 72 ? -13.302 11.016 4.459 1.00 70.81 72 GLN A C 1
ATOM 566 O O . GLN A 1 72 ? -13.701 9.861 4.594 1.00 70.81 72 GLN A O 1
ATOM 571 N N . LYS A 1 73 ? -14.118 12.063 4.565 1.00 68.69 73 LYS A N 1
ATOM 572 C CA . LYS A 1 73 ? -15.555 11.906 4.756 1.00 68.69 73 LYS A CA 1
ATOM 573 C C . LYS A 1 73 ? -16.139 11.315 3.470 1.00 68.69 73 LYS A C 1
ATOM 575 O O . LYS A 1 73 ? -16.018 11.934 2.419 1.00 68.69 73 LYS A O 1
ATOM 580 N N . ASN A 1 74 ? -16.774 10.148 3.574 1.00 68.62 74 ASN A N 1
ATOM 581 C CA . ASN A 1 74 ? -17.435 9.426 2.475 1.00 68.62 74 ASN A CA 1
ATOM 582 C C . ASN A 1 74 ? -16.505 8.841 1.392 1.00 68.62 74 ASN A C 1
ATOM 584 O O . ASN A 1 74 ? -16.979 8.522 0.303 1.00 68.62 74 ASN A O 1
ATOM 588 N N . CYS A 1 75 ? -15.208 8.680 1.663 1.00 74.56 75 CYS A N 1
ATOM 589 C CA . CYS A 1 75 ? -14.283 8.013 0.742 1.00 74.56 75 CYS A CA 1
ATOM 590 C C . CYS A 1 75 ? -13.413 7.002 1.489 1.00 74.56 75 CYS A C 1
ATOM 592 O O . CYS A 1 75 ? -13.311 7.046 2.718 1.00 74.56 75 CYS A O 1
ATOM 594 N N . ARG A 1 76 ? -12.793 6.088 0.736 1.00 78.25 76 ARG A N 1
ATOM 595 C CA . ARG A 1 76 ? -11.863 5.110 1.300 1.00 78.25 76 ARG A CA 1
ATOM 596 C C . ARG A 1 76 ? -10.645 5.821 1.901 1.00 78.25 76 ARG A C 1
ATOM 598 O O . ARG A 1 76 ? -10.176 6.803 1.323 1.00 78.25 76 ARG A O 1
ATOM 605 N N . PRO A 1 77 ? -10.151 5.373 3.064 1.00 85.94 77 PRO A N 1
ATOM 606 C CA . PRO A 1 77 ? -8.961 5.953 3.664 1.00 85.94 77 PRO A CA 1
ATOM 607 C C . PRO A 1 77 ? -7.729 5.724 2.780 1.00 85.94 77 PRO A C 1
ATOM 609 O O . PRO A 1 77 ? -7.613 4.719 2.080 1.00 85.94 77 PRO A O 1
ATOM 612 N N . VAL A 1 78 ? -6.784 6.659 2.855 1.00 88.75 78 VAL A N 1
ATOM 613 C CA . VAL A 1 78 ? -5.544 6.643 2.066 1.00 88.75 78 VAL A CA 1
ATOM 614 C C . VAL A 1 78 ? -4.348 6.608 3.008 1.00 88.75 78 VAL A C 1
ATOM 616 O O . VAL A 1 78 ? -4.316 7.320 4.017 1.00 88.75 78 VAL A O 1
ATOM 619 N N . ALA A 1 79 ? -3.361 5.780 2.678 1.00 91.75 79 ALA A N 1
ATOM 620 C CA . ALA A 1 79 ? -2.067 5.744 3.339 1.00 91.75 79 ALA A CA 1
ATOM 621 C C . ALA A 1 79 ? -1.078 6.648 2.591 1.00 91.75 79 ALA A C 1
ATOM 623 O O . ALA A 1 79 ? -0.885 6.493 1.386 1.00 91.75 79 ALA A O 1
ATOM 624 N N . ILE A 1 80 ? -0.419 7.561 3.303 1.00 91.50 80 ILE A N 1
ATOM 625 C CA . ILE A 1 80 ? 0.706 8.341 2.775 1.00 91.50 80 ILE A CA 1
ATOM 626 C C . ILE A 1 80 ? 1.992 7.741 3.325 1.00 91.50 80 ILE A C 1
ATOM 628 O O . ILE A 1 80 ? 2.257 7.853 4.521 1.00 91.50 80 ILE A O 1
ATOM 632 N N . LYS A 1 81 ? 2.816 7.145 2.469 1.00 89.44 81 LYS A N 1
ATOM 633 C CA . LYS A 1 81 ? 4.180 6.731 2.808 1.00 89.44 81 LYS A CA 1
ATOM 634 C C . LYS A 1 81 ? 5.120 7.877 2.443 1.00 89.44 81 LYS A C 1
ATOM 636 O O . LYS A 1 81 ? 5.342 8.158 1.268 1.00 89.44 81 LYS A O 1
ATOM 641 N N . ARG A 1 82 ? 5.637 8.566 3.458 1.00 89.00 82 ARG A N 1
ATOM 642 C CA . ARG A 1 82 ? 6.657 9.611 3.321 1.00 89.00 82 ARG A CA 1
ATOM 643 C C . ARG A 1 82 ? 8.029 8.972 3.453 1.00 89.00 82 ARG A C 1
ATOM 645 O O . ARG A 1 82 ? 8.339 8.436 4.517 1.00 89.00 82 ARG A O 1
ATOM 652 N N . LEU A 1 83 ? 8.843 9.041 2.408 1.00 83.88 83 LEU A N 1
ATOM 653 C CA . LEU A 1 83 ? 10.209 8.519 2.437 1.00 83.88 83 LEU A CA 1
ATOM 654 C C . LEU A 1 83 ? 11.146 9.495 3.165 1.00 83.88 83 LEU A C 1
ATOM 656 O O . LEU A 1 83 ? 10.977 10.714 3.088 1.00 83.88 83 LEU A O 1
ATOM 660 N N . TYR A 1 84 ? 12.144 8.978 3.881 1.00 80.19 84 TYR A N 1
ATOM 661 C CA . TYR A 1 84 ? 13.164 9.810 4.519 1.00 80.19 84 TYR A CA 1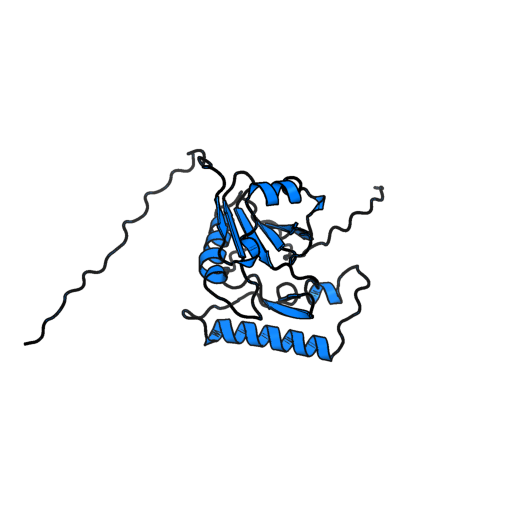
ATOM 662 C C . TYR A 1 84 ? 14.128 10.354 3.455 1.00 80.19 84 TYR A C 1
ATOM 664 O O . TYR A 1 84 ? 14.996 9.642 2.962 1.00 80.19 84 TYR A O 1
ATOM 672 N N . SER A 1 85 ? 14.006 11.636 3.109 1.00 64.88 85 SER A N 1
ATOM 673 C CA . SER A 1 85 ? 14.726 12.287 1.997 1.00 64.88 85 SER A CA 1
ATOM 674 C C . SER A 1 85 ? 16.239 12.512 2.210 1.00 64.88 85 SER A C 1
ATOM 676 O O . SER A 1 85 ? 16.809 13.433 1.633 1.00 64.88 85 SER A O 1
ATOM 678 N N . HIS A 1 86 ? 16.919 11.708 3.032 1.00 56.34 86 HIS A N 1
ATOM 679 C CA . HIS A 1 86 ? 18.319 11.946 3.418 1.00 56.34 86 HIS A CA 1
ATOM 680 C C . HIS A 1 86 ? 19.347 11.007 2.775 1.00 56.34 86 HIS A C 1
ATOM 682 O O . HIS A 1 86 ? 20.544 11.213 2.971 1.00 56.34 86 HIS A O 1
ATOM 688 N N . TYR A 1 87 ? 18.920 10.014 1.985 1.00 56.69 87 TYR A N 1
ATOM 689 C CA . TYR A 1 87 ? 19.835 9.033 1.394 1.00 56.69 87 TYR A CA 1
ATOM 690 C C . TYR A 1 87 ? 19.544 8.777 -0.094 1.00 56.69 87 TYR A C 1
ATOM 692 O O . TYR A 1 87 ? 18.384 8.573 -0.453 1.00 56.69 87 TYR A O 1
ATOM 700 N N . PRO A 1 88 ? 20.575 8.696 -0.964 1.00 58.88 88 PRO A N 1
ATOM 701 C CA . PRO A 1 88 ? 20.427 8.336 -2.383 1.00 58.88 88 PRO A CA 1
ATOM 702 C C . PRO A 1 88 ? 19.650 7.032 -2.616 1.00 58.88 88 PRO A C 1
ATOM 704 O O . PRO A 1 88 ? 19.009 6.844 -3.645 1.00 58.88 88 PRO A O 1
ATOM 707 N N . GLN A 1 89 ? 19.691 6.116 -1.648 1.00 59.50 89 GLN A N 1
ATOM 708 C CA . GLN A 1 89 ? 18.947 4.862 -1.665 1.00 59.50 89 GLN A CA 1
ATOM 709 C C . GLN A 1 89 ? 17.424 5.076 -1.630 1.00 59.50 89 GLN A C 1
ATOM 711 O O . GLN A 1 89 ? 16.709 4.313 -2.271 1.00 59.50 89 GLN A O 1
ATOM 716 N N . CYS A 1 90 ? 16.928 6.121 -0.957 1.00 61.09 90 CYS A N 1
ATOM 717 C CA . CYS A 1 90 ? 15.495 6.431 -0.880 1.00 61.09 90 CYS A CA 1
ATOM 718 C C . CYS A 1 90 ? 14.935 6.929 -2.221 1.00 61.09 90 CYS A C 1
ATOM 720 O O . CYS A 1 90 ? 13.819 6.567 -2.579 1.00 61.09 90 CYS A O 1
ATOM 722 N N . LEU A 1 91 ? 15.732 7.662 -3.010 1.00 67.31 91 LEU A N 1
ATOM 723 C CA . LEU A 1 91 ? 15.363 8.026 -4.386 1.00 67.31 91 LEU A CA 1
ATOM 724 C C . LEU A 1 91 ? 15.183 6.781 -5.260 1.00 67.31 91 LEU A C 1
ATOM 726 O O . LEU A 1 91 ? 14.230 6.686 -6.024 1.00 67.31 91 LEU A O 1
ATOM 730 N N . LYS A 1 92 ? 16.054 5.780 -5.093 1.00 67.25 92 LYS A N 1
ATOM 731 C CA . LYS A 1 92 ? 15.930 4.516 -5.823 1.00 67.25 92 LYS A CA 1
ATOM 732 C C . LYS A 1 92 ? 14.702 3.704 -5.400 1.00 67.25 92 LYS A C 1
ATOM 734 O O . LYS A 1 92 ? 14.102 3.049 -6.248 1.00 67.25 92 LYS A O 1
ATOM 739 N N . GLU A 1 93 ? 14.341 3.714 -4.115 1.00 68.19 93 GLU A N 1
ATOM 740 C CA . GLU A 1 93 ? 13.087 3.113 -3.627 1.00 68.19 93 GLU A CA 1
ATOM 741 C C . GLU A 1 93 ? 11.877 3.792 -4.278 1.00 68.19 93 GLU A C 1
ATOM 743 O O . GLU A 1 93 ? 11.021 3.106 -4.827 1.00 68.19 93 GLU A O 1
ATOM 748 N N . PHE A 1 94 ? 11.864 5.127 -4.312 1.00 75.00 94 PHE A N 1
ATOM 749 C CA . PHE A 1 94 ? 10.819 5.909 -4.967 1.00 75.00 94 PHE A CA 1
ATOM 750 C C . PHE A 1 94 ? 10.681 5.584 -6.463 1.00 75.00 94 PHE A C 1
ATOM 752 O O . PHE A 1 94 ? 9.589 5.259 -6.923 1.00 75.00 94 PHE A O 1
ATOM 759 N N . GLU A 1 95 ? 11.780 5.622 -7.221 1.00 75.69 95 GLU A N 1
ATOM 760 C CA . GLU A 1 95 ? 11.790 5.280 -8.652 1.00 75.69 95 GLU A CA 1
ATOM 761 C C . GLU A 1 95 ? 11.320 3.841 -8.894 1.00 75.69 95 GLU A C 1
ATOM 763 O O . GLU A 1 95 ? 10.503 3.595 -9.778 1.00 75.69 95 GLU A O 1
ATOM 768 N N . THR A 1 96 ? 11.776 2.896 -8.066 1.00 69.88 96 THR A N 1
ATOM 769 C CA . THR A 1 96 ? 11.369 1.488 -8.176 1.00 69.88 96 THR A CA 1
ATOM 770 C C . THR A 1 96 ? 9.869 1.320 -7.938 1.00 69.88 96 THR A C 1
ATOM 772 O O . THR A 1 96 ? 9.218 0.590 -8.691 1.00 69.88 96 THR A O 1
ATOM 775 N N . ASP A 1 97 ? 9.313 1.987 -6.922 1.00 73.19 97 ASP A N 1
ATOM 776 C CA . ASP A 1 97 ? 7.880 1.940 -6.626 1.00 73.19 97 ASP A CA 1
ATOM 777 C C . ASP A 1 97 ? 7.066 2.543 -7.783 1.00 73.19 97 ASP A C 1
ATOM 779 O O . ASP A 1 97 ? 6.054 1.970 -8.188 1.00 73.19 97 ASP A O 1
ATOM 783 N N . LEU A 1 98 ? 7.533 3.635 -8.395 1.00 78.12 98 LEU A N 1
ATOM 784 C CA . LEU A 1 98 ? 6.878 4.219 -9.569 1.00 78.12 98 LEU A CA 1
ATOM 785 C C . LEU A 1 98 ? 6.921 3.308 -10.800 1.00 78.12 98 LEU A C 1
ATOM 787 O O . LEU A 1 98 ? 5.895 3.119 -11.454 1.00 78.12 98 LEU A O 1
ATOM 791 N N . GLU A 1 99 ? 8.082 2.740 -11.122 1.00 76.44 99 GLU A N 1
ATOM 792 C CA . GLU A 1 99 ? 8.257 1.897 -12.309 1.00 76.44 99 GLU A CA 1
ATOM 793 C C . GLU A 1 99 ? 7.562 0.539 -12.162 1.00 76.44 99 GLU A C 1
ATOM 795 O O . GLU A 1 99 ? 6.963 0.033 -13.114 1.00 76.44 99 GLU A O 1
ATOM 800 N N . THR A 1 100 ? 7.620 -0.053 -10.966 1.00 73.75 100 THR A N 1
ATOM 801 C CA . THR A 1 100 ? 7.119 -1.408 -10.714 1.00 73.75 100 THR A CA 1
ATOM 802 C C . THR A 1 100 ? 5.685 -1.389 -10.205 1.00 73.75 100 THR A C 1
ATOM 804 O O . THR A 1 100 ? 4.802 -1.949 -10.846 1.00 73.75 100 THR A O 1
ATOM 807 N N . VAL A 1 101 ? 5.428 -0.751 -9.058 1.00 75.06 101 VAL A N 1
ATOM 808 C CA . VAL A 1 101 ? 4.095 -0.754 -8.430 1.00 75.06 101 VAL A CA 1
ATOM 809 C C . VAL A 1 101 ? 3.120 0.084 -9.252 1.00 75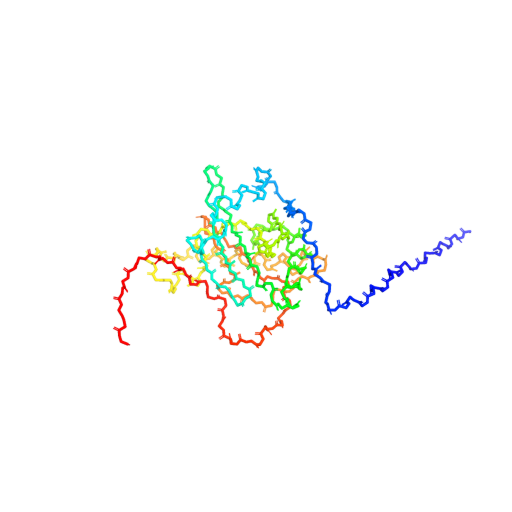.06 101 VAL A C 1
ATOM 811 O O . VAL A 1 101 ? 1.968 -0.303 -9.413 1.00 75.06 101 VAL A O 1
ATOM 814 N N . GLY A 1 102 ? 3.581 1.200 -9.822 1.00 76.31 102 GLY A N 1
ATOM 815 C CA . GLY A 1 102 ? 2.749 2.068 -10.657 1.00 76.31 102 GLY A CA 1
ATOM 816 C C . GLY A 1 102 ? 2.295 1.443 -11.983 1.00 76.31 102 GLY A C 1
ATOM 817 O O . GLY A 1 102 ? 1.311 1.906 -12.557 1.00 76.31 102 GLY A O 1
ATOM 818 N N . SER A 1 103 ? 2.975 0.402 -12.480 1.00 78.75 103 SER A N 1
ATOM 819 C CA . SER A 1 103 ? 2.677 -0.220 -13.781 1.00 78.75 103 SER A CA 1
ATOM 820 C C . SER A 1 103 ? 1.876 -1.521 -13.694 1.00 78.75 103 SER A C 1
ATOM 822 O O . SER A 1 103 ? 1.410 -2.017 -14.723 1.00 78.75 103 SER A O 1
ATOM 824 N N . ILE A 1 104 ? 1.673 -2.067 -12.491 1.00 84.12 104 ILE A N 1
ATOM 825 C CA . ILE A 1 104 ? 0.965 -3.334 -12.287 1.00 84.12 104 ILE A CA 1
ATOM 826 C C . ILE A 1 104 ? -0.285 -3.148 -11.432 1.00 84.12 104 ILE A C 1
ATOM 828 O O . ILE A 1 104 ? -0.350 -2.295 -10.551 1.00 84.12 104 ILE A O 1
ATOM 832 N N . LYS A 1 105 ? -1.301 -3.978 -11.678 1.00 88.69 105 LYS A N 1
ATOM 833 C CA . LYS A 1 105 ? -2.564 -3.914 -10.941 1.00 88.69 105 LYS A CA 1
ATOM 834 C C . LYS A 1 105 ? -3.162 -5.300 -10.784 1.00 88.69 105 LYS A C 1
ATOM 836 O O . LYS A 1 105 ? -3.499 -5.954 -11.767 1.00 88.69 105 LYS A O 1
ATOM 841 N N . HIS A 1 106 ? -3.330 -5.720 -9.537 1.00 94.25 106 HIS A N 1
ATOM 842 C CA . HIS A 1 106 ? -3.939 -6.994 -9.186 1.00 94.25 106 HIS A CA 1
ATOM 843 C C . HIS A 1 106 ? -4.638 -6.870 -7.831 1.00 94.25 106 HIS A C 1
ATOM 845 O O . HIS A 1 106 ? -4.141 -6.178 -6.949 1.00 94.25 106 HIS A O 1
ATOM 851 N N . ARG A 1 107 ? -5.766 -7.568 -7.649 1.00 95.25 107 ARG A N 1
ATOM 852 C CA . ARG A 1 107 ? -6.589 -7.493 -6.426 1.00 95.25 107 ARG A CA 1
ATOM 853 C C . ARG A 1 107 ? -5.856 -7.887 -5.138 1.00 95.25 107 ARG A C 1
ATOM 855 O O . ARG A 1 107 ? -6.292 -7.521 -4.069 1.00 95.25 107 ARG A O 1
ATOM 862 N N . ASN A 1 108 ? -4.773 -8.659 -5.242 1.00 97.38 108 ASN A N 1
ATOM 863 C CA . ASN A 1 108 ? -3.964 -9.090 -4.096 1.00 97.38 108 ASN A CA 1
ATOM 864 C C . ASN A 1 108 ? -2.589 -8.414 -4.028 1.00 97.38 108 ASN A C 1
ATOM 866 O O . ASN A 1 108 ? -1.666 -8.942 -3.407 1.00 97.38 108 ASN A O 1
ATOM 870 N N . LEU A 1 109 ? -2.430 -7.270 -4.692 1.00 93.75 109 LEU A N 1
ATOM 871 C CA . LEU A 1 109 ? -1.262 -6.401 -4.582 1.00 93.75 109 LEU A CA 1
ATOM 872 C C . LEU A 1 109 ? -1.721 -5.024 -4.110 1.00 93.75 109 LEU A C 1
ATOM 874 O O . LEU A 1 109 ? -2.778 -4.549 -4.523 1.00 93.75 109 LEU A O 1
ATOM 878 N N . ILE A 1 110 ? -0.921 -4.371 -3.273 1.00 90.62 110 ILE A N 1
ATOM 879 C CA . ILE A 1 110 ? -1.181 -2.984 -2.898 1.00 90.62 110 ILE A CA 1
ATOM 880 C C . ILE A 1 110 ? -1.119 -2.089 -4.144 1.00 90.62 110 ILE A C 1
ATOM 882 O O . ILE A 1 110 ? -0.232 -2.239 -4.986 1.00 90.62 110 ILE A O 1
ATOM 886 N N . SER A 1 111 ? -2.070 -1.164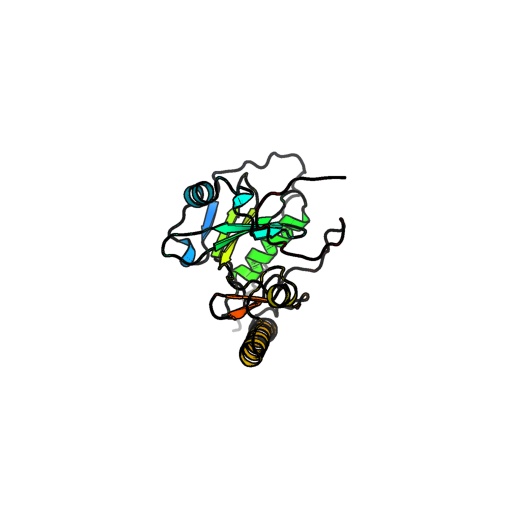 -4.269 1.00 85.62 111 SER A N 1
ATOM 887 C CA . SER A 1 111 ? -2.175 -0.274 -5.425 1.00 85.62 111 SER A CA 1
ATOM 888 C C . SER A 1 111 ? -1.677 1.127 -5.074 1.00 85.62 111 SER A C 1
ATOM 890 O O . SER A 1 111 ? -2.152 1.750 -4.120 1.00 85.62 111 SER A O 1
ATOM 892 N N . LEU A 1 112 ? -0.706 1.615 -5.852 1.00 87.69 112 LEU A N 1
ATOM 893 C CA . LEU A 1 112 ? -0.210 2.986 -5.768 1.00 87.69 112 LEU A CA 1
ATOM 894 C C . LEU A 1 112 ? -1.189 3.925 -6.488 1.00 87.69 112 LEU A C 1
ATOM 896 O O . LEU A 1 112 ? -1.348 3.873 -7.704 1.00 87.69 112 LEU A O 1
ATOM 900 N N . GLN A 1 113 ? -1.839 4.806 -5.735 1.00 87.12 113 GLN A N 1
ATOM 901 C CA . GLN A 1 113 ? -2.848 5.741 -6.238 1.00 87.12 113 GLN A CA 1
ATOM 902 C C . GLN A 1 113 ? -2.235 7.013 -6.831 1.00 87.12 113 GLN A C 1
ATOM 904 O O . GLN A 1 113 ? -2.820 7.647 -7.715 1.00 87.12 113 GLN A O 1
ATOM 909 N N . GLY A 1 114 ? -1.057 7.401 -6.352 1.00 88.94 114 GLY A N 1
ATOM 910 C CA . GLY A 1 114 ? -0.374 8.609 -6.787 1.00 88.94 114 GLY A CA 1
ATOM 911 C C . GLY A 1 114 ? 0.922 8.852 -6.033 1.00 88.94 114 GLY A C 1
ATOM 912 O O . GLY A 1 114 ? 1.285 8.105 -5.124 1.00 88.94 114 GLY A O 1
ATOM 913 N N . TYR A 1 115 ? 1.602 9.931 -6.395 1.00 89.12 115 TYR A N 1
ATOM 914 C CA . TYR A 1 115 ? 2.823 10.375 -5.733 1.00 89.12 115 TYR A CA 1
ATOM 915 C C . TYR A 1 115 ? 2.956 11.896 -5.767 1.00 89.12 115 TYR A C 1
ATOM 917 O O . TYR A 1 115 ? 2.350 12.568 -6.601 1.00 89.12 115 TYR A O 1
ATOM 925 N N . SER A 1 116 ? 3.765 12.454 -4.872 1.00 88.19 116 SER A N 1
ATOM 926 C CA . SER A 1 116 ? 4.093 13.878 -4.875 1.00 88.19 116 SER A CA 1
ATOM 927 C C . SER A 1 116 ? 5.553 14.101 -4.522 1.00 88.19 116 SER A C 1
ATOM 929 O O . SER A 1 116 ? 6.051 13.551 -3.543 1.00 88.19 116 SER A O 1
ATOM 931 N N . LEU A 1 117 ? 6.194 14.981 -5.286 1.00 83.75 117 LEU A N 1
ATOM 932 C CA . LEU A 1 117 ? 7.510 15.535 -4.980 1.00 83.75 117 LEU A CA 1
ATOM 933 C C . LEU A 1 117 ? 7.306 16.940 -4.415 1.00 83.75 117 LEU A C 1
ATOM 935 O O . LEU A 1 117 ? 6.686 17.792 -5.060 1.00 83.75 117 LEU A O 1
ATOM 939 N N . SER A 1 118 ? 7.764 17.172 -3.188 1.00 75.75 118 SER A N 1
ATOM 940 C CA . SER A 1 118 ? 7.517 18.427 -2.475 1.00 75.75 118 SER A CA 1
ATOM 941 C C . SER A 1 118 ? 8.632 18.760 -1.489 1.00 75.75 118 SER A C 1
ATOM 943 O O . SER A 1 118 ? 9.453 17.913 -1.149 1.00 75.75 118 SER A O 1
ATOM 945 N N . SER A 1 119 ? 8.603 19.977 -0.944 1.00 73.00 119 SER A N 1
ATOM 946 C CA . SER A 1 119 ? 9.462 20.372 0.179 1.00 73.00 119 SER A CA 1
ATOM 947 C C . SER A 1 119 ? 9.223 19.555 1.457 1.00 73.00 119 SER A C 1
ATOM 949 O O . SER A 1 119 ? 10.068 19.558 2.348 1.00 73.00 119 SER A O 1
ATOM 951 N N . TYR A 1 120 ? 8.095 18.845 1.561 1.00 72.56 120 TYR A N 1
ATOM 952 C CA . TYR A 1 120 ? 7.796 17.944 2.676 1.00 72.56 120 TYR A CA 1
ATOM 953 C C . TYR A 1 120 ? 8.397 16.543 2.474 1.00 72.56 120 TYR A C 1
ATOM 955 O O . TYR A 1 120 ? 8.358 15.724 3.394 1.00 72.56 120 TYR A O 1
ATOM 963 N N . GLY A 1 121 ? 9.005 16.282 1.315 1.00 79.00 121 GLY A N 1
ATOM 964 C CA . GLY A 1 121 ? 9.619 15.013 0.938 1.00 79.00 121 GLY A CA 1
ATOM 965 C C . GLY A 1 121 ? 8.860 14.298 -0.175 1.00 79.00 121 GLY A C 1
ATOM 966 O O . GLY A 1 121 ? 7.878 14.817 -0.724 1.00 79.00 121 GLY A O 1
ATOM 967 N N . ASP A 1 122 ? 9.338 13.093 -0.475 1.00 85.94 122 ASP A N 1
ATOM 968 C CA . ASP A 1 122 ? 8.773 12.207 -1.489 1.00 85.94 122 ASP A CA 1
ATOM 969 C C . ASP A 1 122 ? 7.625 11.417 -0.862 1.00 85.94 122 ASP A C 1
ATOM 971 O O . ASP A 1 122 ? 7.809 10.668 0.107 1.00 85.94 122 ASP A O 1
ATOM 975 N N . LEU A 1 123 ? 6.421 11.638 -1.384 1.00 88.69 123 LEU A N 1
ATOM 976 C CA . LEU A 1 123 ? 5.188 11.054 -0.871 1.00 88.69 123 LEU A CA 1
ATOM 977 C C . LEU A 1 123 ? 4.642 10.041 -1.869 1.00 88.69 123 LEU A C 1
ATOM 979 O O . LEU A 1 123 ? 4.470 10.359 -3.046 1.00 88.69 123 LEU A O 1
ATOM 983 N N . LEU A 1 124 ? 4.308 8.855 -1.374 1.00 88.81 124 LEU A N 1
ATOM 984 C CA . LEU A 1 124 ? 3.612 7.803 -2.108 1.00 88.81 124 LEU A CA 1
ATOM 985 C C . LEU A 1 124 ? 2.238 7.584 -1.469 1.00 88.81 124 LEU A C 1
ATOM 987 O O . LEU A 1 124 ? 2.127 7.480 -0.246 1.00 88.81 124 LEU A O 1
ATOM 991 N N . PHE A 1 125 ? 1.193 7.533 -2.290 1.00 89.56 125 PHE A N 1
ATOM 992 C CA . PHE A 1 125 ? -0.195 7.413 -1.846 1.00 89.56 125 PHE A CA 1
ATOM 993 C C . PHE A 1 125 ? -0.732 6.032 -2.205 1.00 89.56 125 PHE A C 1
ATOM 995 O O . PHE A 1 125 ? -0.757 5.677 -3.380 1.00 89.56 125 PHE A O 1
ATOM 1002 N N . TYR A 1 126 ? -1.199 5.280 -1.215 1.00 90.06 126 TYR A N 1
ATOM 1003 C CA . TYR A 1 126 ? -1.762 3.939 -1.385 1.00 90.06 126 TYR A CA 1
ATOM 1004 C C . TYR A 1 126 ? -3.169 3.862 -0.805 1.00 90.06 126 TYR A C 1
ATOM 1006 O O . TYR A 1 126 ? -3.523 4.640 0.085 1.00 90.06 126 TYR A O 1
ATOM 1014 N N . ASP A 1 127 ? -3.944 2.877 -1.250 1.00 88.31 127 ASP A N 1
ATOM 1015 C CA . ASP A 1 127 ? -5.141 2.479 -0.509 1.00 88.31 127 ASP A CA 1
ATOM 1016 C C . ASP A 1 127 ? -4.736 2.049 0.913 1.00 88.31 127 ASP A C 1
ATOM 1018 O O . ASP A 1 127 ? -3.745 1.333 1.105 1.00 88.31 127 ASP A O 1
ATOM 1022 N N . TYR A 1 128 ? -5.461 2.529 1.924 1.00 90.00 128 TYR A N 1
ATOM 1023 C CA . TYR A 1 128 ? -5.207 2.136 3.307 1.00 90.00 128 TYR A CA 1
ATOM 1024 C C . TYR A 1 128 ? -5.815 0.760 3.599 1.00 90.00 128 TYR A C 1
ATOM 1026 O O . TYR A 1 128 ? -6.864 0.418 3.074 1.00 90.00 128 TYR A O 1
ATOM 1034 N N . MET A 1 129 ? -5.147 -0.006 4.462 1.00 91.81 129 MET A N 1
ATOM 1035 C CA . MET A 1 129 ? -5.497 -1.389 4.788 1.00 91.81 129 MET A CA 1
ATOM 1036 C C . MET A 1 129 ? -5.960 -1.459 6.248 1.00 91.81 129 MET A C 1
ATOM 1038 O O . MET A 1 129 ? -5.154 -1.387 7.182 1.00 91.81 129 MET A O 1
ATOM 1042 N N . GLU A 1 130 ? -7.273 -1.529 6.462 1.00 89.12 130 GLU A N 1
ATOM 1043 C CA . GLU A 1 130 ? -7.950 -1.344 7.753 1.00 89.12 130 GLU A CA 1
ATOM 1044 C C . GLU A 1 130 ? -7.553 -2.376 8.806 1.00 89.12 130 GLU A C 1
ATOM 1046 O O . GLU A 1 130 ? -7.489 -2.087 10.013 1.00 89.12 130 GLU A O 1
ATOM 1051 N N . ASN A 1 131 ? -7.284 -3.596 8.355 1.00 88.75 131 ASN A N 1
ATOM 1052 C CA . ASN A 1 131 ? -6.996 -4.716 9.228 1.00 88.75 131 ASN A CA 1
ATOM 1053 C C . ASN A 1 131 ? -5.497 -4.906 9.489 1.00 88.75 131 ASN A C 1
ATOM 1055 O O . ASN A 1 131 ? -5.140 -5.769 10.293 1.00 88.75 131 ASN A O 1
ATOM 1059 N N . GLY A 1 132 ? -4.642 -4.025 8.956 1.00 88.94 132 GLY A N 1
ATOM 1060 C CA . GLY A 1 132 ? -3.193 -4.094 9.139 1.00 88.94 132 GLY A CA 1
ATOM 1061 C C . GLY A 1 132 ? -2.638 -5.348 8.477 1.00 88.94 132 GLY A C 1
ATOM 1062 O O . GLY A 1 132 ? -3.026 -5.668 7.361 1.00 88.94 132 GLY A O 1
ATOM 1063 N N . SER A 1 133 ? -1.753 -6.073 9.151 1.00 91.06 133 SER A N 1
ATOM 1064 C CA . SER A 1 133 ? -1.163 -7.311 8.635 1.00 91.06 133 SER A CA 1
ATOM 1065 C C . SER A 1 133 ? -1.514 -8.545 9.484 1.00 91.06 133 SER A C 1
ATOM 1067 O O . SER A 1 133 ? -1.857 -8.423 10.666 1.00 91.06 133 SER A O 1
ATOM 1069 N N . PRO A 1 134 ? -1.372 -9.778 8.956 1.00 90.81 134 PRO A N 1
ATOM 1070 C CA . PRO A 1 134 ? -1.445 -10.990 9.768 1.00 90.81 134 PRO A CA 1
ATOM 1071 C C . PRO A 1 134 ? -0.469 -10.998 10.950 1.00 90.81 134 PRO A C 1
ATOM 1073 O O . PRO A 1 134 ? -0.761 -11.640 11.963 1.00 90.81 134 PRO A O 1
ATOM 1076 N N . TRP A 1 135 ? 0.672 -10.305 10.842 1.00 88.19 135 TRP A N 1
ATOM 1077 C CA . TRP A 1 135 ? 1.586 -10.101 11.967 1.00 88.19 135 TRP A CA 1
ATOM 1078 C C . TRP A 1 135 ? 0.907 -9.319 13.097 1.00 88.19 135 TRP A C 1
ATOM 1080 O O . TRP A 1 135 ? 0.929 -9.776 14.243 1.00 88.19 135 TRP A O 1
ATOM 1090 N N . ASP A 1 136 ? 0.231 -8.218 12.766 1.00 84.50 136 ASP A N 1
ATOM 1091 C CA . ASP A 1 136 ? -0.475 -7.359 13.725 1.00 84.50 136 ASP A CA 1
ATOM 1092 C C . ASP A 1 136 ? -1.675 -8.068 14.357 1.00 84.50 136 ASP A C 1
ATOM 1094 O O . ASP A 1 136 ? -1.935 -7.908 15.546 1.00 84.50 136 ASP A O 1
ATOM 1098 N N . LEU A 1 137 ? -2.382 -8.914 13.604 1.00 82.75 137 LEU A N 1
ATOM 1099 C CA . LEU A 1 137 ? -3.479 -9.722 14.152 1.00 82.75 137 LEU A CA 1
ATOM 1100 C C . LEU A 1 137 ? -3.014 -10.750 15.195 1.00 82.75 137 LEU A C 1
ATOM 1102 O O . LEU A 1 137 ? -3.807 -11.162 16.043 1.00 82.75 137 LEU A O 1
ATOM 1106 N N . HIS A 1 138 ? -1.757 -11.200 15.124 1.00 78.31 138 HIS A N 1
ATOM 1107 C CA . HIS A 1 138 ? -1.207 -12.194 16.052 1.00 78.31 138 HIS A CA 1
ATOM 1108 C C . HIS A 1 138 ? -0.427 -11.578 17.215 1.00 78.31 138 HIS A C 1
ATOM 1110 O O . HIS A 1 138 ? -0.483 -12.124 18.317 1.00 78.31 138 HIS A O 1
ATOM 1116 N N . HIS A 1 139 ? 0.285 -10.475 16.978 1.00 76.69 139 HIS A N 1
ATOM 1117 C CA . HIS A 1 139 ? 1.209 -9.862 17.941 1.00 76.69 139 HIS A CA 1
ATOM 1118 C C . HIS A 1 139 ? 0.780 -8.465 18.399 1.00 76.69 139 HIS A C 1
ATOM 1120 O O . HIS A 1 139 ? 1.415 -7.884 19.277 1.00 76.69 139 HIS A O 1
ATOM 1126 N N . GLY A 1 140 ? -0.268 -7.899 17.801 1.00 66.25 140 GLY A N 1
ATOM 1127 C CA . GLY A 1 140 ? -0.736 -6.559 18.113 1.00 66.25 140 GLY A CA 1
ATOM 1128 C C . GLY A 1 140 ? -1.243 -6.440 19.547 1.00 66.25 140 GLY A C 1
ATOM 1129 O O . GLY A 1 140 ? -1.905 -7.326 20.082 1.00 66.25 140 GLY A O 1
ATOM 1130 N N . LEU A 1 141 ? -0.977 -5.282 20.152 1.00 57.88 141 LEU A N 1
ATOM 1131 C CA . LEU A 1 141 ? -1.417 -4.929 21.508 1.00 57.88 141 LEU A CA 1
ATOM 1132 C C . LEU A 1 141 ? -2.938 -4.724 21.617 1.00 57.88 141 LEU A C 1
ATOM 1134 O O . LEU A 1 141 ? -3.484 -4.597 22.713 1.00 57.88 141 LEU A O 1
ATOM 1138 N N . THR A 1 142 ? -3.638 -4.662 20.483 1.00 56.97 142 THR A N 1
ATOM 1139 C CA . THR A 1 142 ? -5.083 -4.448 20.444 1.00 56.97 142 THR A CA 1
ATOM 1140 C C . THR A 1 142 ? -5.817 -5.783 20.517 1.00 56.97 142 THR A C 1
ATOM 1142 O O . THR A 1 142 ? -5.440 -6.754 19.868 1.00 56.97 142 THR A O 1
ATOM 1145 N N . LYS A 1 143 ? -6.914 -5.832 21.285 1.00 54.75 143 LYS A N 1
ATOM 1146 C CA . LYS A 1 143 ? -7.823 -6.989 21.397 1.00 54.75 143 LYS A CA 1
ATOM 1147 C C . LYS A 1 143 ? -8.619 -7.239 20.099 1.00 54.75 143 LYS A C 1
ATOM 1149 O O . LYS A 1 143 ? -9.819 -7.504 20.159 1.00 54.75 143 LYS A O 1
ATOM 1154 N N . LYS A 1 144 ? -8.002 -7.108 18.919 1.00 62.81 144 LYS A N 1
ATOM 1155 C CA . LYS A 1 144 ? -8.646 -7.481 17.656 1.00 62.81 144 LYS A CA 1
ATOM 1156 C C . LYS A 1 144 ? -8.985 -8.972 17.722 1.00 62.81 144 LYS A C 1
ATOM 1158 O O . LYS A 1 144 ? -8.194 -9.788 18.200 1.00 62.81 144 LYS A O 1
ATOM 1163 N N . LYS A 1 145 ? -10.201 -9.322 17.298 1.00 66.38 145 LYS A N 1
ATOM 1164 C CA . LYS A 1 145 ? -10.659 -10.713 17.247 1.00 66.38 145 LYS A CA 1
ATOM 1165 C C . LYS A 1 145 ? -9.670 -11.488 16.373 1.00 66.38 145 LYS A C 1
ATOM 1167 O O . LYS A 1 145 ? -9.421 -11.096 15.237 1.00 66.38 145 LYS A O 1
ATOM 1172 N N . LYS A 1 146 ? -9.074 -12.555 16.914 1.00 72.25 146 LYS A N 1
ATOM 1173 C CA . LYS A 1 146 ? -8.169 -13.412 16.139 1.00 72.25 146 LYS A CA 1
ATOM 1174 C C . LYS A 1 146 ? -8.917 -13.920 14.907 1.00 72.25 146 LYS A C 1
ATOM 1176 O O . LYS A 1 146 ? -10.048 -14.383 15.040 1.00 72.25 146 LYS A O 1
ATOM 1181 N N . ALA A 1 147 ? -8.271 -13.855 13.744 1.00 81.25 147 ALA A N 1
ATOM 1182 C CA . ALA A 1 147 ? -8.810 -14.421 12.513 1.00 81.25 147 ALA A CA 1
ATOM 1183 C C . ALA A 1 147 ? -9.106 -15.915 12.712 1.00 81.25 147 ALA A C 1
ATOM 1185 O O . ALA A 1 147 ? -8.256 -16.653 13.241 1.00 81.25 147 ALA A O 1
ATOM 1186 N N . ASP A 1 148 ? -10.301 -16.343 12.303 1.00 89.25 148 ASP A N 1
ATOM 1187 C CA . ASP A 1 148 ? -10.684 -17.750 12.319 1.00 89.25 148 ASP A CA 1
ATOM 1188 C C . ASP A 1 148 ? -9.955 -18.534 11.213 1.00 89.25 148 ASP A C 1
ATOM 1190 O O . ASP A 1 148 ? -9.164 -17.987 10.438 1.00 89.25 148 ASP A O 1
ATOM 1194 N N . TRP A 1 149 ? -10.160 -19.850 11.179 1.00 92.62 149 TRP A N 1
ATOM 1195 C CA . TRP A 1 149 ? -9.496 -20.711 10.203 1.00 92.62 149 TRP A CA 1
ATOM 1196 C C . TRP A 1 149 ? -9.841 -20.349 8.755 1.00 92.62 149 TRP A C 1
ATOM 1198 O O . TRP A 1 149 ? -8.961 -20.355 7.894 1.00 92.62 149 TRP A O 1
ATOM 1208 N N . TYR A 1 150 ? -11.100 -19.999 8.494 1.00 94.50 150 TYR A N 1
ATOM 1209 C CA . TYR A 1 150 ? -11.554 -19.667 7.153 1.00 94.50 150 TYR A CA 1
ATOM 1210 C C . TYR A 1 150 ? -10.898 -18.373 6.663 1.00 94.50 150 TYR A C 1
ATOM 1212 O O . TYR A 1 150 ? -10.315 -18.360 5.579 1.00 94.50 150 TYR A O 1
ATOM 1220 N N . THR A 1 151 ? -10.877 -17.324 7.490 1.00 92.88 151 THR A N 1
ATOM 1221 C CA . THR A 1 151 ? -10.183 -16.066 7.179 1.00 92.88 151 THR A CA 1
ATOM 1222 C C . THR A 1 151 ? -8.696 -16.299 6.915 1.00 92.88 151 THR A C 1
ATOM 1224 O O . THR A 1 151 ? -8.151 -15.777 5.947 1.00 92.88 151 THR A O 1
ATOM 1227 N N . ARG A 1 152 ? -8.018 -17.128 7.721 1.00 94.62 152 ARG A N 1
ATOM 1228 C CA . ARG A 1 152 ? -6.594 -17.456 7.503 1.00 94.62 152 ARG A CA 1
ATOM 1229 C C . ARG A 1 152 ? -6.354 -18.116 6.148 1.00 94.62 152 ARG A C 1
ATOM 1231 O O . ARG A 1 152 ? -5.370 -17.791 5.487 1.00 94.62 152 ARG A O 1
ATOM 1238 N N . LEU A 1 153 ? -7.235 -19.032 5.745 1.00 96.75 153 LEU A N 1
ATOM 1239 C CA . LEU A 1 153 ? -7.140 -19.704 4.453 1.00 96.75 153 LEU A CA 1
ATOM 1240 C C . LEU A 1 153 ? -7.349 -18.719 3.294 1.00 96.75 153 LEU A C 1
ATOM 1242 O O . LEU A 1 153 ? -6.590 -18.768 2.329 1.00 96.75 153 LEU A O 1
ATOM 1246 N N . GLN A 1 154 ? -8.310 -17.798 3.414 1.00 97.25 154 GLN A N 1
ATOM 1247 C CA . GLN A 1 154 ? -8.537 -16.743 2.418 1.00 97.25 154 GLN A CA 1
ATOM 1248 C C . GLN A 1 154 ? -7.328 -15.810 2.283 1.00 97.25 154 GLN A C 1
ATOM 1250 O O . GLN A 1 154 ? -6.888 -15.531 1.170 1.00 97.25 154 GLN A O 1
ATOM 1255 N N . ILE A 1 155 ? -6.721 -15.408 3.404 1.00 96.69 155 ILE A N 1
ATOM 1256 C CA . ILE A 1 155 ? -5.494 -14.598 3.405 1.00 96.69 155 ILE A CA 1
ATOM 1257 C C . ILE A 1 155 ? -4.358 -15.329 2.679 1.00 96.69 155 ILE A C 1
ATOM 1259 O O . ILE A 1 155 ? -3.684 -14.747 1.828 1.00 96.69 155 ILE A O 1
ATOM 1263 N N . ALA A 1 156 ? -4.138 -16.609 2.999 1.00 97.75 156 ALA A N 1
ATOM 1264 C CA . ALA A 1 156 ? -3.091 -17.410 2.370 1.00 97.75 156 ALA A CA 1
ATOM 1265 C C . ALA A 1 156 ? -3.326 -17.582 0.861 1.00 97.75 156 ALA A C 1
ATOM 1267 O O . ALA A 1 156 ? -2.383 -17.463 0.077 1.00 97.75 156 ALA A O 1
ATOM 1268 N N . LEU A 1 157 ? -4.578 -17.817 0.457 1.00 98.38 157 LEU A N 1
ATOM 1269 C CA . LEU A 1 157 ? -4.968 -17.921 -0.945 1.00 98.38 157 LEU A CA 1
ATOM 1270 C C . LEU A 1 157 ? -4.714 -16.609 -1.695 1.00 98.38 157 LEU A C 1
ATOM 1272 O O . LEU A 1 157 ? -4.057 -16.634 -2.733 1.00 98.38 157 LEU A O 1
ATOM 1276 N N . GLY A 1 158 ? -5.163 -15.473 -1.156 1.00 98.31 158 GLY A N 1
ATOM 1277 C CA . GLY A 1 158 ? -4.951 -14.162 -1.772 1.00 98.31 158 GLY A CA 1
ATOM 1278 C C . GLY A 1 158 ? -3.466 -13.819 -1.911 1.00 98.31 158 GLY A C 1
ATOM 1279 O O . GLY A 1 158 ? -3.012 -13.427 -2.985 1.00 98.31 158 GLY A O 1
ATOM 1280 N N . ALA A 1 159 ? -2.662 -14.064 -0.871 1.00 98.06 159 ALA A N 1
ATOM 1281 C CA . ALA A 1 159 ? -1.212 -13.875 -0.944 1.00 98.06 159 ALA A CA 1
ATOM 1282 C C . ALA A 1 159 ? -0.565 -14.768 -2.023 1.00 98.06 159 ALA A C 1
ATOM 1284 O O . ALA A 1 159 ? 0.298 -14.308 -2.774 1.00 98.06 159 ALA A O 1
ATOM 1285 N N . ALA A 1 160 ? -0.996 -16.028 -2.146 1.00 98.31 160 ALA A N 1
ATOM 1286 C CA . ALA A 1 160 ? -0.516 -16.932 -3.190 1.00 98.31 160 ALA A CA 1
ATOM 1287 C C . ALA A 1 160 ? -0.926 -16.467 -4.598 1.00 98.31 160 ALA A C 1
ATOM 1289 O O . ALA A 1 160 ? -0.108 -16.530 -5.515 1.00 98.31 160 ALA A O 1
ATOM 1290 N N . GLN A 1 161 ? -2.147 -15.954 -4.769 1.00 98.56 161 GLN A N 1
ATOM 1291 C CA . GLN A 1 161 ? -2.630 -15.387 -6.033 1.00 98.56 161 GLN A CA 1
ATOM 1292 C C . GLN A 1 161 ? -1.827 -14.145 -6.440 1.00 98.56 161 GLN A C 1
ATOM 1294 O O . GLN A 1 161 ? -1.381 -14.053 -7.582 1.00 98.56 161 GLN A O 1
ATOM 1299 N N . GLY A 1 162 ? -1.560 -13.230 -5.501 1.00 97.25 162 GLY A N 1
ATOM 1300 C CA . GLY A 1 162 ? -0.698 -12.070 -5.745 1.00 97.25 162 GLY A CA 1
ATOM 1301 C C . GLY A 1 162 ? 0.720 -12.469 -6.168 1.00 97.25 162 GLY A C 1
ATOM 1302 O O . GLY A 1 162 ? 1.263 -11.909 -7.118 1.00 97.25 162 GLY A O 1
ATOM 1303 N N . LEU A 1 163 ? 1.306 -13.483 -5.522 1.00 96.69 163 LEU A N 1
ATOM 1304 C CA . LEU A 1 163 ? 2.620 -14.010 -5.906 1.00 96.69 163 LEU A CA 1
ATOM 1305 C C . LEU A 1 163 ? 2.608 -14.686 -7.278 1.00 96.69 163 LEU A C 1
ATOM 1307 O O . LEU A 1 163 ? 3.546 -14.499 -8.052 1.00 96.69 163 LEU A O 1
ATOM 1311 N N . ALA A 1 164 ? 1.568 -15.463 -7.583 1.00 97.88 164 ALA A N 1
ATOM 1312 C CA . ALA A 1 164 ? 1.424 -16.113 -8.879 1.00 97.88 164 ALA A CA 1
ATOM 1313 C C . ALA A 1 164 ? 1.387 -15.076 -10.009 1.00 97.88 164 ALA A C 1
ATOM 1315 O O . ALA A 1 164 ? 2.140 -15.214 -10.972 1.00 97.88 164 ALA A O 1
ATOM 1316 N N . TYR A 1 165 ? 0.615 -14.000 -9.836 1.00 96.69 165 TYR A N 1
ATOM 1317 C CA . TYR A 1 165 ? 0.560 -12.887 -10.782 1.00 96.69 165 TYR A CA 1
ATOM 1318 C C . TYR A 1 165 ? 1.946 -12.259 -11.016 1.00 96.69 165 TYR A C 1
ATOM 1320 O O . TYR A 1 165 ? 2.407 -12.184 -12.155 1.00 96.69 165 TYR A O 1
ATOM 1328 N N . LEU A 1 166 ? 2.673 -11.904 -9.946 1.00 92.56 166 LEU A N 1
ATOM 1329 C CA . LEU A 1 166 ? 4.030 -11.338 -10.057 1.00 92.56 166 LEU A CA 1
ATOM 1330 C C . LEU A 1 166 ? 5.001 -12.265 -10.809 1.00 92.56 166 LEU A C 1
ATOM 1332 O O . LEU A 1 166 ? 5.873 -11.807 -11.555 1.00 92.56 166 LEU A O 1
ATOM 1336 N N . HIS A 1 167 ? 4.874 -13.576 -10.597 1.00 93.69 167 HIS A N 1
ATOM 1337 C CA . HIS A 1 167 ? 5.788 -14.572 -11.146 1.00 93.69 167 HIS A CA 1
ATOM 1338 C C . HIS A 1 167 ? 5.467 -14.986 -12.587 1.00 93.69 167 HIS A C 1
ATOM 1340 O O . HIS A 1 167 ? 6.386 -15.314 -13.347 1.00 93.69 167 HIS A O 1
ATOM 1346 N N . HIS A 1 168 ? 4.192 -15.031 -12.955 1.00 93.81 168 HIS A N 1
ATOM 1347 C CA . HIS A 1 168 ? 3.747 -15.657 -14.199 1.00 93.81 168 HIS A CA 1
ATOM 1348 C C . HIS A 1 168 ? 3.113 -14.676 -15.179 1.00 93.81 168 HIS A C 1
ATOM 1350 O O . HIS A 1 168 ? 3.305 -14.851 -16.381 1.00 93.81 168 HIS A O 1
ATOM 1356 N N . ASP A 1 169 ? 2.450 -13.633 -14.682 1.00 92.88 169 ASP A N 1
ATOM 1357 C CA . ASP A 1 169 ? 1.644 -12.735 -15.512 1.00 92.88 169 ASP A CA 1
ATOM 1358 C C . ASP A 1 169 ? 2.348 -11.392 -15.765 1.00 92.88 169 ASP A C 1
ATOM 1360 O O . ASP A 1 169 ? 2.078 -10.721 -16.762 1.00 92.88 169 ASP A O 1
ATOM 1364 N N . CYS A 1 170 ? 3.294 -11.000 -14.904 1.00 88.38 170 CYS A N 1
ATOM 1365 C CA . CYS A 1 170 ? 4.146 -9.835 -15.140 1.00 88.38 170 CYS A CA 1
ATOM 1366 C C . CYS A 1 170 ? 5.283 -10.142 -16.130 1.00 88.38 170 CYS A C 1
ATOM 1368 O O . CYS A 1 170 ? 5.989 -11.148 -16.009 1.00 88.38 170 CYS A O 1
ATOM 1370 N N . SER A 1 171 ? 5.514 -9.218 -17.069 1.00 84.19 171 SER A N 1
ATOM 1371 C CA . SER A 1 171 ? 6.643 -9.247 -18.003 1.00 84.19 171 SER A CA 1
ATOM 1372 C C . SER A 1 171 ? 7.375 -7.894 -17.998 1.00 84.19 171 SER A C 1
ATOM 1374 O O . SER A 1 171 ? 6.815 -6.914 -18.487 1.00 84.19 171 SER A O 1
ATOM 1376 N N . PRO A 1 172 ? 8.620 -7.824 -17.492 1.00 86.44 172 PRO A N 1
ATOM 1377 C CA . PRO A 1 172 ? 9.410 -8.938 -16.970 1.00 86.44 172 PRO A CA 1
ATOM 1378 C C . PRO A 1 172 ? 8.838 -9.507 -15.663 1.00 86.44 172 PRO A C 1
ATOM 1380 O O . PRO A 1 172 ? 8.129 -8.827 -14.925 1.00 86.44 172 PRO A O 1
ATOM 1383 N N . ARG A 1 173 ? 9.189 -10.765 -15.368 1.00 88.31 173 ARG A N 1
ATOM 1384 C CA . ARG A 1 173 ? 8.836 -11.425 -14.105 1.00 88.31 173 ARG A CA 1
ATOM 1385 C C . ARG A 1 173 ? 9.321 -10.589 -12.919 1.00 88.31 173 ARG A C 1
ATOM 1387 O O . ARG A 1 173 ? 10.507 -10.261 -12.841 1.00 88.31 173 ARG A O 1
ATOM 1394 N N . ILE A 1 174 ? 8.445 -10.357 -11.946 1.00 87.88 174 ILE A N 1
ATOM 1395 C CA . ILE A 1 174 ? 8.776 -9.638 -10.714 1.00 87.88 174 ILE A CA 1
ATOM 1396 C C . ILE A 1 174 ? 8.979 -10.656 -9.594 1.00 87.88 174 ILE A C 1
ATOM 1398 O O . ILE A 1 174 ? 8.106 -11.464 -9.315 1.00 87.88 174 ILE A O 1
ATOM 1402 N N . ILE A 1 175 ? 10.129 -10.621 -8.919 1.00 87.12 175 ILE A N 1
ATOM 1403 C CA . ILE A 1 175 ? 10.388 -11.466 -7.743 1.00 87.12 175 ILE A CA 1
ATOM 1404 C C . ILE A 1 175 ? 10.218 -10.603 -6.493 1.00 87.12 175 ILE A C 1
ATOM 1406 O O . ILE A 1 175 ? 10.962 -9.641 -6.316 1.00 87.12 175 ILE A O 1
ATOM 1410 N N . HIS A 1 176 ? 9.295 -10.967 -5.598 1.00 89.31 176 HIS A N 1
ATOM 1411 C CA . HIS A 1 176 ? 9.003 -10.166 -4.400 1.00 89.31 176 HIS A CA 1
ATOM 1412 C C . HIS A 1 176 ? 10.192 -10.066 -3.427 1.00 89.31 176 HIS A C 1
ATOM 1414 O O . HIS A 1 176 ? 10.451 -8.996 -2.889 1.00 89.31 176 HIS A O 1
ATOM 1420 N N . ARG A 1 177 ? 10.919 -11.170 -3.185 1.00 86.31 177 ARG A N 1
ATOM 1421 C CA . ARG A 1 177 ? 12.120 -11.275 -2.314 1.00 86.31 177 ARG A CA 1
ATOM 1422 C C . ARG A 1 177 ? 11.937 -11.014 -0.811 1.00 86.31 177 ARG A C 1
ATOM 1424 O O . ARG A 1 177 ? 12.876 -11.285 -0.059 1.00 86.31 177 ARG A O 1
ATOM 1431 N N . ASP A 1 178 ? 10.784 -10.535 -0.358 1.00 84.69 178 ASP A N 1
ATOM 1432 C CA . ASP A 1 178 ? 10.524 -10.248 1.061 1.00 84.69 178 ASP A CA 1
ATOM 1433 C C . ASP A 1 178 ? 9.110 -10.638 1.506 1.00 84.69 178 ASP A C 1
ATOM 1435 O O . ASP A 1 178 ? 8.426 -9.895 2.204 1.00 84.69 178 ASP A O 1
ATOM 1439 N N . VAL A 1 179 ? 8.665 -11.825 1.092 1.00 91.19 179 VAL A N 1
ATOM 1440 C CA . VAL A 1 179 ? 7.377 -12.373 1.526 1.00 91.19 179 VAL A CA 1
ATOM 1441 C C . VAL A 1 179 ? 7.455 -12.729 3.008 1.00 91.19 179 VAL A C 1
ATOM 1443 O O . VAL A 1 179 ? 8.199 -13.627 3.404 1.00 91.19 179 VAL A O 1
ATOM 1446 N N . LYS A 1 180 ? 6.675 -12.023 3.824 1.00 91.62 180 LYS A N 1
ATOM 1447 C CA . LYS A 1 180 ? 6.529 -12.247 5.267 1.00 91.62 180 LYS A CA 1
ATOM 1448 C C . LYS A 1 180 ? 5.182 -11.708 5.739 1.00 91.62 180 LYS A C 1
ATOM 1450 O O . LYS A 1 180 ? 4.568 -10.890 5.060 1.00 91.62 180 LYS A O 1
ATOM 1455 N N . SER A 1 181 ? 4.735 -12.129 6.919 1.00 91.25 181 SER A N 1
ATOM 1456 C CA . SER A 1 181 ? 3.408 -11.780 7.441 1.00 91.25 181 SER A CA 1
ATOM 1457 C C . SER A 1 181 ? 3.189 -10.291 7.710 1.00 91.25 181 SER A C 1
ATOM 1459 O O . SER A 1 181 ? 2.038 -9.899 7.805 1.00 91.25 181 SER A O 1
ATOM 1461 N N . SER A 1 182 ? 4.235 -9.465 7.816 1.00 88.06 182 SER A N 1
ATOM 1462 C CA . SER A 1 182 ? 4.104 -8.003 7.934 1.00 88.06 182 SER A CA 1
ATOM 1463 C C . SER A 1 182 ? 4.010 -7.281 6.580 1.00 88.06 182 SER A C 1
ATOM 1465 O O . SER A 1 182 ? 3.651 -6.112 6.551 1.00 88.06 182 SER A O 1
ATOM 1467 N N . ASN A 1 183 ? 4.333 -7.964 5.472 1.00 91.75 183 ASN A N 1
ATOM 1468 C CA . ASN A 1 183 ? 4.263 -7.425 4.102 1.00 91.75 183 ASN A CA 1
ATOM 1469 C C . ASN A 1 183 ? 3.037 -7.956 3.335 1.00 91.75 183 ASN A C 1
ATOM 1471 O O . ASN A 1 183 ? 2.943 -7.833 2.116 1.00 91.75 183 ASN A O 1
ATOM 1475 N N . ILE A 1 184 ? 2.104 -8.575 4.057 1.00 95.00 184 ILE A N 1
ATOM 1476 C CA . ILE A 1 184 ? 0.771 -8.917 3.576 1.00 95.00 184 ILE A CA 1
ATOM 1477 C C . ILE A 1 184 ? -0.168 -8.009 4.358 1.00 95.00 184 ILE A C 1
ATOM 1479 O O . ILE A 1 184 ? -0.312 -8.185 5.565 1.00 95.00 184 ILE A O 1
ATOM 1483 N N . LEU A 1 185 ? -0.754 -7.019 3.704 1.00 94.12 185 LEU A N 1
ATOM 1484 C CA . LEU A 1 185 ? -1.735 -6.136 4.317 1.00 94.12 185 LEU A CA 1
ATOM 1485 C C . LEU A 1 185 ? -3.151 -6.646 4.052 1.00 94.12 185 LEU A C 1
ATOM 1487 O O . LEU A 1 185 ? -3.375 -7.425 3.128 1.00 94.12 185 LEU A O 1
ATOM 1491 N N . LEU A 1 186 ? -4.084 -6.242 4.903 1.00 93.69 186 LEU A N 1
ATOM 1492 C CA . LEU A 1 186 ? -5.459 -6.715 4.939 1.00 93.69 186 LEU A CA 1
ATOM 1493 C C . LEU A 1 186 ? -6.398 -5.514 4.875 1.00 93.69 186 LEU A C 1
ATOM 1495 O O . LEU A 1 186 ? -6.346 -4.643 5.752 1.00 93.69 186 LEU A O 1
ATOM 1499 N N . ASP A 1 187 ? -7.250 -5.489 3.859 1.00 92.19 187 ASP A N 1
ATOM 1500 C CA . ASP A 1 187 ? -8.295 -4.475 3.712 1.00 92.19 187 ASP A CA 1
ATOM 1501 C C . ASP A 1 187 ? -9.455 -4.701 4.700 1.00 92.19 187 ASP A C 1
ATOM 1503 O O . ASP A 1 187 ? -9.390 -5.580 5.569 1.00 92.19 187 ASP A O 1
ATOM 1507 N N . GLU A 1 188 ? -10.513 -3.898 4.580 1.00 90.12 188 GLU A N 1
ATOM 1508 C CA . GLU A 1 188 ? -11.745 -3.980 5.374 1.00 90.12 188 GLU A CA 1
ATOM 1509 C C . GLU A 1 188 ? -12.384 -5.382 5.413 1.00 90.12 188 GLU A C 1
ATOM 1511 O O . GLU A 1 188 ? -12.873 -5.792 6.472 1.00 90.12 188 GLU A O 1
ATOM 1516 N N . ASP A 1 189 ? -12.280 -6.146 4.323 1.00 92.50 189 ASP A N 1
ATOM 1517 C CA . ASP A 1 189 ? -12.877 -7.474 4.138 1.00 92.50 189 ASP A CA 1
ATOM 1518 C C . ASP A 1 189 ? -11.909 -8.630 4.472 1.00 92.50 189 ASP A C 1
ATOM 1520 O O . ASP A 1 189 ? -12.243 -9.806 4.304 1.00 92.50 189 ASP A O 1
ATOM 1524 N N . PHE A 1 190 ? -10.723 -8.316 5.010 1.00 92.44 190 PHE A N 1
ATOM 1525 C CA . PHE A 1 190 ? -9.619 -9.256 5.252 1.00 92.44 190 PHE A CA 1
ATOM 1526 C C . PHE A 1 190 ? -9.039 -9.881 3.970 1.00 92.44 190 PHE A C 1
ATOM 1528 O O . PHE A 1 190 ? -8.399 -10.940 4.034 1.00 92.44 190 PHE A O 1
ATOM 1535 N N . GLU A 1 191 ? -9.192 -9.234 2.815 1.00 95.75 191 GLU A N 1
ATOM 1536 C CA . GLU A 1 191 ? -8.502 -9.644 1.597 1.00 95.75 191 GLU A CA 1
ATOM 1537 C C . GLU A 1 191 ? -7.016 -9.270 1.658 1.00 95.75 191 GLU A C 1
ATOM 1539 O O . GLU A 1 191 ? -6.616 -8.173 2.061 1.00 95.75 191 GLU A O 1
ATOM 1544 N N . ALA A 1 192 ? -6.167 -10.215 1.254 1.00 97.12 192 ALA A N 1
ATOM 1545 C CA . ALA A 1 192 ? -4.721 -10.064 1.314 1.00 97.12 192 ALA A CA 1
ATOM 1546 C C . ALA A 1 192 ? -4.172 -9.238 0.148 1.00 97.12 192 ALA A C 1
ATOM 1548 O O . ALA A 1 192 ? -4.438 -9.553 -1.011 1.00 97.12 192 ALA A O 1
ATOM 1549 N N . HIS A 1 193 ? -3.316 -8.270 0.471 1.00 96.25 193 HIS A N 1
ATOM 1550 C CA . HIS A 1 193 ? -2.623 -7.384 -0.457 1.00 96.25 193 HIS A CA 1
ATOM 1551 C C . HIS A 1 193 ? -1.116 -7.400 -0.172 1.00 96.25 193 HIS A C 1
ATOM 1553 O O . HIS A 1 193 ? -0.671 -6.972 0.893 1.00 96.25 193 HIS A O 1
ATOM 1559 N N . LEU A 1 194 ? -0.304 -7.905 -1.103 1.00 94.75 194 LEU A N 1
ATOM 1560 C CA . LEU A 1 194 ? 1.157 -7.879 -0.966 1.00 94.75 194 LEU A CA 1
ATOM 1561 C C . LEU A 1 194 ? 1.686 -6.452 -1.124 1.00 94.75 194 LEU A C 1
ATOM 1563 O O . LEU A 1 194 ? 1.225 -5.718 -1.995 1.00 94.75 194 LEU A O 1
ATOM 1567 N N . THR A 1 195 ? 2.687 -6.091 -0.326 1.00 89.69 195 THR A N 1
ATOM 1568 C CA . THR A 1 195 ? 3.392 -4.801 -0.388 1.00 89.69 195 THR A CA 1
ATOM 1569 C C . THR A 1 195 ? 4.908 -5.006 -0.412 1.00 89.69 195 THR A C 1
ATOM 1571 O O . THR A 1 195 ? 5.393 -6.110 -0.174 1.00 89.69 195 THR A O 1
ATOM 1574 N N . ASP A 1 196 ? 5.666 -3.942 -0.688 1.00 81.44 196 ASP A N 1
ATOM 1575 C CA . ASP A 1 196 ? 7.137 -3.932 -0.696 1.00 81.44 196 ASP A CA 1
ATOM 1576 C C . ASP A 1 196 ? 7.749 -5.007 -1.630 1.00 81.44 196 ASP A C 1
ATOM 1578 O O . ASP A 1 196 ? 8.793 -5.607 -1.353 1.00 81.44 196 ASP A O 1
ATOM 1582 N N . PHE A 1 197 ? 7.083 -5.279 -2.756 1.00 75.56 197 PHE A N 1
ATOM 1583 C CA . PHE A 1 197 ? 7.600 -6.118 -3.838 1.00 75.56 197 PHE A CA 1
ATOM 1584 C C . PHE A 1 197 ? 8.401 -5.278 -4.843 1.00 75.56 197 PHE A C 1
ATOM 1586 O O . PHE A 1 197 ? 8.243 -4.068 -4.929 1.00 75.56 197 PHE A O 1
ATOM 1593 N N . GLY A 1 198 ? 9.289 -5.909 -5.616 1.00 60.97 198 GLY A N 1
ATOM 1594 C CA . GLY A 1 198 ? 10.089 -5.209 -6.634 1.00 60.97 198 GLY A CA 1
ATOM 1595 C C . GLY A 1 198 ? 11.281 -4.414 -6.086 1.00 60.97 198 GLY A C 1
ATOM 1596 O O . GLY A 1 198 ? 12.241 -4.192 -6.820 1.00 60.97 198 GLY A O 1
ATOM 1597 N N . ILE A 1 199 ? 11.299 -4.093 -4.790 1.00 62.53 199 ILE A N 1
ATOM 1598 C CA . ILE A 1 199 ? 12.409 -3.390 -4.139 1.00 62.53 199 ILE A CA 1
ATOM 1599 C C . ILE A 1 199 ? 13.657 -4.299 -4.097 1.00 62.53 199 ILE A C 1
ATOM 1601 O O . ILE A 1 199 ? 13.630 -5.401 -3.528 1.00 62.53 199 ILE A O 1
ATOM 1605 N N . PRO A 1 200 ? 14.804 -3.889 -4.674 1.00 54.59 200 PRO A N 1
ATOM 1606 C CA . PRO A 1 200 ? 16.060 -4.594 -4.469 1.00 54.59 200 PRO A CA 1
ATOM 1607 C C . PRO A 1 200 ? 16.410 -4.564 -2.977 1.00 54.59 200 PRO A C 1
ATOM 1609 O O . PRO A 1 200 ? 16.535 -3.484 -2.412 1.00 54.59 200 PRO A O 1
ATOM 1612 N N . LYS A 1 201 ? 16.637 -5.724 -2.340 1.00 48.53 201 LYS A N 1
ATOM 1613 C CA . LYS A 1 201 ? 17.197 -5.803 -0.977 1.00 48.53 201 LYS A CA 1
ATOM 1614 C C . LYS A 1 201 ? 18.605 -5.194 -0.947 1.00 48.53 201 LYS A C 1
ATOM 1616 O O . LYS A 1 201 ? 19.605 -5.904 -1.002 1.00 48.53 201 LYS A O 1
ATOM 1621 N N . ARG A 1 202 ? 18.704 -3.872 -0.881 1.00 44.75 202 ARG A N 1
ATOM 1622 C CA . ARG A 1 202 ? 19.897 -3.150 -0.446 1.00 44.75 202 ARG A CA 1
ATOM 1623 C C . ARG A 1 202 ? 19.522 -2.508 0.876 1.00 44.75 202 ARG A C 1
ATOM 1625 O O . ARG A 1 202 ? 18.970 -1.421 0.909 1.00 44.75 202 ARG A O 1
ATOM 1632 N N . LEU A 1 203 ? 19.753 -3.261 1.950 1.00 40.62 203 LEU A N 1
ATOM 1633 C CA . LEU A 1 203 ? 19.534 -2.811 3.319 1.00 40.62 203 LEU A CA 1
ATOM 1634 C C . LEU A 1 203 ? 20.256 -1.474 3.525 1.00 40.62 203 LEU A C 1
ATOM 1636 O O . LEU A 1 203 ? 21.461 -1.383 3.277 1.00 40.62 203 LEU A O 1
ATOM 1640 N N . CYS A 1 204 ? 19.540 -0.455 3.996 1.00 40.41 204 CYS A N 1
ATOM 1641 C CA . CYS A 1 204 ? 20.179 0.717 4.573 1.00 40.41 204 CYS A CA 1
ATOM 1642 C C . CYS A 1 204 ? 20.904 0.244 5.841 1.00 40.41 204 CYS A C 1
ATOM 1644 O O . CYS A 1 204 ? 20.272 -0.201 6.801 1.00 40.41 204 CYS A O 1
ATOM 1646 N N . VAL A 1 205 ? 22.239 0.241 5.823 1.00 38.38 205 VAL A N 1
ATOM 1647 C CA . VAL A 1 205 ? 23.052 -0.175 6.972 1.00 38.38 205 VAL A CA 1
ATOM 1648 C C . VAL A 1 205 ? 23.066 0.966 7.988 1.00 38.38 205 VAL A C 1
ATOM 1650 O O . VAL A 1 205 ? 24.048 1.680 8.141 1.00 38.38 205 VAL A O 1
ATOM 1653 N N . SER A 1 206 ? 21.959 1.143 8.699 1.00 37.38 206 SER A N 1
ATOM 1654 C CA . SER A 1 206 ? 21.959 1.802 10.001 1.00 37.38 206 SER A CA 1
ATOM 1655 C C . SER A 1 206 ? 20.824 1.238 10.850 1.00 37.38 206 SER A C 1
ATOM 1657 O O . SER A 1 206 ? 19.666 1.593 10.671 1.00 37.38 206 SER A O 1
ATOM 1659 N N . LYS A 1 207 ? 21.205 0.345 11.773 1.00 32.66 207 LYS A N 1
ATOM 1660 C CA . LYS A 1 207 ? 20.385 -0.297 12.815 1.00 32.66 207 LYS A CA 1
ATOM 1661 C C . LYS A 1 207 ? 19.153 -1.042 12.291 1.00 32.66 207 LYS A C 1
ATOM 1663 O O . LYS A 1 207 ? 18.065 -0.501 12.158 1.00 32.66 207 LYS A O 1
ATOM 1668 N N . SER A 1 208 ? 19.362 -2.338 12.080 1.00 35.47 208 SER A N 1
ATOM 1669 C CA . SER A 1 208 ? 18.350 -3.353 11.814 1.00 35.47 208 SER A CA 1
ATOM 1670 C C . SER A 1 208 ? 17.220 -3.325 12.845 1.00 35.47 208 SER A C 1
ATOM 1672 O O . SER A 1 208 ? 17.291 -3.995 13.871 1.00 35.47 208 SER A O 1
ATOM 1674 N N . TYR A 1 209 ? 16.152 -2.604 12.533 1.00 31.05 209 TYR A N 1
ATOM 1675 C CA . TYR A 1 209 ? 14.822 -2.934 13.008 1.00 31.05 209 TYR A CA 1
ATOM 1676 C C . TYR A 1 209 ? 13.938 -3.034 11.772 1.00 31.05 209 TYR A C 1
ATOM 1678 O O . TYR A 1 209 ? 13.704 -2.066 11.054 1.00 31.05 209 TYR A O 1
ATOM 1686 N N . THR A 1 210 ? 13.562 -4.280 11.487 1.00 38.22 210 THR A N 1
ATOM 1687 C CA . THR A 1 210 ? 12.412 -4.712 10.694 1.00 38.22 210 THR A CA 1
ATOM 1688 C C . THR A 1 210 ? 11.330 -3.638 10.628 1.00 38.22 210 THR A C 1
ATOM 1690 O O . THR A 1 210 ? 11.051 -3.039 11.661 1.00 38.22 210 THR A O 1
ATOM 1693 N N . SER A 1 211 ? 10.702 -3.443 9.458 1.00 37.00 211 SER A N 1
ATOM 1694 C CA . SER A 1 211 ? 9.466 -2.666 9.266 1.00 37.00 211 SER A CA 1
ATOM 1695 C C . SER A 1 211 ? 8.386 -3.117 10.260 1.00 37.00 211 SER A C 1
ATOM 1697 O O . SER A 1 211 ? 7.549 -3.964 9.964 1.00 37.00 211 SER A O 1
ATOM 1699 N N . MET A 1 212 ? 8.475 -2.624 11.488 1.00 32.16 212 MET A N 1
ATOM 1700 C CA . MET A 1 212 ? 7.514 -2.800 12.555 1.00 32.16 212 MET A CA 1
ATOM 1701 C C . MET A 1 212 ? 6.727 -1.509 12.556 1.00 32.16 212 MET A C 1
ATOM 1703 O O . MET A 1 212 ? 7.187 -0.486 13.059 1.00 32.16 212 MET A O 1
ATOM 1707 N N . PHE A 1 213 ? 5.540 -1.562 11.963 1.00 36.03 213 PHE A N 1
ATOM 1708 C CA . PHE A 1 213 ? 4.554 -0.513 12.127 1.00 36.03 213 PHE A CA 1
ATOM 1709 C C . PHE A 1 213 ? 4.126 -0.520 13.600 1.00 36.03 213 PHE A C 1
ATOM 1711 O O . PHE A 1 213 ? 3.221 -1.244 14.005 1.00 36.03 213 PHE A O 1
ATOM 1718 N N . TYR A 1 214 ? 4.829 0.233 14.445 1.00 31.02 214 TYR A N 1
ATOM 1719 C CA . TYR A 1 214 ? 4.342 0.514 15.787 1.00 31.02 214 TYR A CA 1
ATOM 1720 C C . TYR A 1 214 ? 3.117 1.417 15.640 1.00 31.02 214 TYR A C 1
ATOM 1722 O O . TYR A 1 214 ? 3.240 2.583 15.270 1.00 31.02 214 TYR A O 1
ATOM 1730 N N . LEU A 1 215 ? 1.934 0.862 15.909 1.00 30.97 215 LEU A N 1
ATOM 1731 C CA . LEU A 1 215 ? 0.711 1.637 16.086 1.00 30.97 215 LEU A CA 1
ATOM 1732 C C . LEU A 1 215 ? 0.910 2.560 17.291 1.00 30.97 215 LEU A C 1
ATOM 1734 O O . LEU A 1 215 ? 0.866 2.110 18.438 1.00 30.97 215 LEU A O 1
ATOM 1738 N N . HIS A 1 216 ? 1.142 3.846 17.040 1.00 32.38 216 HIS A N 1
ATOM 1739 C CA . HIS A 1 216 ? 1.121 4.851 18.091 1.00 32.38 216 HIS A CA 1
ATOM 1740 C C . HIS A 1 216 ? -0.339 5.169 18.432 1.00 32.38 216 HIS A C 1
ATOM 1742 O O . HIS A 1 216 ? -0.960 6.048 17.844 1.00 32.38 216 HIS A O 1
ATOM 1748 N N . ASN A 1 217 ? -0.912 4.421 19.375 1.00 32.00 217 ASN A N 1
ATOM 1749 C CA . ASN A 1 217 ? -2.138 4.849 20.038 1.00 32.00 217 ASN A CA 1
ATOM 1750 C C . ASN A 1 217 ? -1.742 5.787 21.177 1.00 32.00 217 ASN A C 1
ATOM 1752 O O . ASN A 1 217 ? -1.333 5.332 22.245 1.00 32.00 217 ASN A O 1
ATOM 1756 N N . GLY A 1 218 ? -1.851 7.090 20.931 1.00 29.22 218 GLY A N 1
ATOM 1757 C CA . GLY A 1 218 ? -1.734 8.099 21.972 1.00 29.22 218 GLY A CA 1
ATOM 1758 C C . GLY A 1 218 ? -2.808 7.888 23.036 1.00 29.22 218 GLY A C 1
ATOM 1759 O O . GLY A 1 218 ? -3.996 7.986 22.748 1.00 29.22 218 GLY A O 1
ATOM 1760 N N . ASN A 1 219 ? -2.363 7.575 24.248 1.00 28.86 219 ASN A N 1
ATOM 1761 C CA . ASN A 1 219 ? -2.945 8.014 25.509 1.00 28.86 219 ASN A CA 1
ATOM 1762 C C . ASN A 1 219 ? -1.769 8.096 26.492 1.00 28.86 219 ASN A C 1
ATOM 1764 O O . ASN A 1 219 ? -1.209 7.067 26.871 1.00 28.86 219 ASN A O 1
ATOM 1768 N N . ASP A 1 220 ? -1.368 9.324 26.821 1.00 35.84 220 ASP A N 1
ATOM 1769 C CA . ASP A 1 220 ? -0.320 9.660 27.787 1.00 35.84 220 ASP A CA 1
ATOM 1770 C C . ASP A 1 220 ? -0.424 8.844 29.075 1.00 35.84 220 ASP A C 1
ATOM 1772 O O . ASP A 1 220 ? -1.504 8.789 29.653 1.00 35.84 220 ASP A O 1
ATOM 1776 N N . TRP A 1 221 ? 0.715 8.351 29.579 1.00 28.50 221 TRP A N 1
ATOM 1777 C CA . TRP A 1 221 ? 1.057 8.451 31.002 1.00 28.50 221 TRP A CA 1
ATOM 1778 C C . TRP A 1 221 ? 2.576 8.581 31.181 1.00 28.50 221 TRP A C 1
ATOM 1780 O O . TRP A 1 221 ? 3.362 7.718 30.793 1.00 28.50 221 TRP A O 1
ATOM 1790 N N . LEU A 1 222 ? 2.957 9.701 31.797 1.00 32.00 222 LEU A N 1
ATOM 1791 C CA . LEU A 1 222 ? 4.242 9.975 32.437 1.00 32.00 222 LEU A CA 1
ATOM 1792 C C . LEU A 1 222 ? 4.690 8.809 33.338 1.00 32.00 222 LEU A C 1
ATOM 1794 O O . LEU A 1 222 ? 3.905 8.375 34.174 1.00 32.00 222 LEU A O 1
ATOM 1798 N N . TYR A 1 223 ? 5.953 8.381 33.240 1.00 25.89 223 TYR A N 1
ATOM 1799 C CA . TYR A 1 223 ? 6.981 8.501 34.297 1.00 25.89 223 TYR A CA 1
ATOM 1800 C C . TYR A 1 223 ? 8.231 7.666 33.957 1.00 25.89 223 TYR A C 1
ATOM 1802 O O . TYR A 1 223 ? 8.143 6.488 33.620 1.00 25.89 223 TYR A O 1
ATOM 1810 N N . ARG A 1 224 ? 9.404 8.301 34.099 1.00 26.89 224 ARG A N 1
ATOM 1811 C CA . ARG A 1 224 ? 10.714 7.649 34.302 1.00 26.89 224 ARG A CA 1
ATOM 1812 C C . ARG A 1 224 ? 10.755 6.986 35.696 1.00 26.89 224 ARG A C 1
ATOM 1814 O O . ARG A 1 224 ? 9.982 7.404 36.560 1.00 26.89 224 ARG A O 1
ATOM 1821 N N . PRO A 1 225 ? 11.631 6.002 35.959 1.00 33.94 225 PRO A N 1
ATOM 1822 C CA . PRO A 1 225 ? 13.065 6.274 36.172 1.00 33.94 225 PRO A CA 1
ATOM 1823 C C . PRO A 1 225 ? 13.963 5.765 35.045 1.00 33.94 225 PRO A C 1
ATOM 1825 O O . PRO A 1 225 ? 13.769 4.609 34.612 1.00 33.94 225 PRO A O 1
#

pLDDT: mean 72.5, std 22.38, range [25.89, 98.56]

Radius of gyration: 20.39 Å; chains: 1; bounding box: 45×45×90 Å

Sequence (225 aa):
MILVAACRPHNPAPFSDVSLDKPVNYSKPKLVILHMNMALHVYEDIMRMTENLSEKYIVGHGASSTVYKIFQKNCRPVAIKRLYSHYPQCLKEFETDLETVGSIKHRNLISLQGYSLSSYGDLLFYDYMENGSPWDLHHGLTKKKKADWYTRLQIALGAAQGLAYLHHDCSPRIIHRDVKSSNILLDEDFEAHLTDFGIPKRLCVSKSYTSMFYLHNGNDWLYRP

Organism: Populus trichocarpa (NCBI:txid3694)

InterPro domains:
  IPR000719 Protein kinase domain [PF00069] (56-212)
  IPR000719 Protein kinase domain [PS50011] (53-225)
  IPR000719 Protein kinase domain [SM00220] (53-222)
  IPR008271 Serine/threonine-protein kinase, active site [PS00108] (174-186)
  IPR011009 Protein kinase-like domain superfamily [SSF56112] (31-212)
  IPR017441 Protein kinase, ATP binding site [PS00107] (59-81)
  IPR051420 Ser/Thr Protein Kinases with Diverse Regulatory Roles [PTHR48005] (41-209)